Protein AF-A0A519UPI0-F1 (afdb_monomer)

Mean predicted aligned error: 5.03 Å

Solvent-accessible surface area (backbone atoms only — not comparable to full-atom values): 10571 Å² total; per-residue (Å²): 107,71,69,58,54,50,52,32,36,75,68,70,77,41,82,74,83,90,75,69,67,72,76,40,70,33,81,27,30,42,36,34,32,73,35,59,34,72,52,40,50,44,24,50,54,44,36,47,79,70,65,31,45,81,44,75,45,61,47,49,60,51,58,71,40,97,50,52,72,73,69,41,46,68,60,40,54,53,51,39,56,42,41,71,70,59,30,26,37,38,38,31,48,68,58,70,82,57,55,90,92,40,55,53,52,45,59,59,48,12,29,54,46,10,43,45,50,35,50,36,26,62,78,62,65,52,54,31,41,36,35,36,9,59,76,18,39,65,32,17,37,51,50,28,41,45,79,46,71,44,85,58,33,77,70,35,93,93,31,40,36,20,33,26,43,8,88,98,30,71,39,44,70,26,32,37,32,58,31,46,30,81,60,71,60,47,57,44,69,57,49,62,25,47,24,64,60,76,86,129

Foldseek 3Di:
DVVVQVVCCVVVVDDDDPDFDQPFAFWQEEEEEAFLDPQVVLLVVLVVVVFEAEQEDPQLVCQVDPDNVVVLVVSLVVLLVCVQVRHHYYYYYPNPPDDPVRGDDLLSRLLSSLLSVQSSCVRRVRQEYEYEADSSPVNSCVSQQFPDWAFRACLDVPWGWTATCHPPTSSHRGIYTYDHNNGDHNCVVVSVNRRGRPDD

pLDDT: mean 90.52, std 11.36, range [47.88, 98.81]

Nearest PDB structures (foldseek):
  4xfr-assembly1_A  TM=8.069E-01  e=6.911E-10  Bordetella bronchiseptica RB50
  4xfm-assembly1_A  TM=8.474E-01  e=2.787E-09  Pectobacterium atrosepticum SCRI1043
  4xg0-assembly1_A  TM=7.853E-01  e=4.076E-09  Bordetella bronchiseptica RB50
  5dmh-assembly2_B  TM=7.236E-01  e=2.615E-09  Cupriavidus necator H16
  5dmh-assembly1_A  TM=7.052E-01  e=1.388E-09  Cupriavidus necator H16

Secondary structure (DSSP, 8-state):
-HHHHHHHHHTTS-PPP---------SSPEEEE----HHHHHHHHHHHHTT-EEEEE-HHHHHH-S-HHHHHHHHHHHHHHHHHTT--EEEEE-TTSS-TTSPPPHHHHHHHHHHHHHHHHHHH--SEEEEE-HHHHHHHHHHTT--EEEEEE-SSTT--EEEEE-TTSTTTT-EEEEE-TT-S-TTHHHHHHHTPPPP-

Radius of gyration: 17.09 Å; Cα contacts (8 Å, |Δi|>4): 404; chains: 1; bounding box: 44×36×51 Å

Structure (mmCIF, N/CA/C/O backbone):
data_AF-A0A519UPI0-F1
#
_entry.id   AF-A0A519UPI0-F1
#
loop_
_atom_site.group_PDB
_atom_site.id
_atom_site.type_symbol
_atom_site.label_atom_id
_atom_site.label_alt_id
_atom_site.label_comp_id
_atom_site.label_asym_id
_atom_site.label_entity_id
_atom_site.label_seq_id
_atom_site.pdbx_PDB_ins_code
_atom_site.Cartn_x
_atom_site.Cartn_y
_atom_site.Cartn_z
_atom_site.occupancy
_atom_site.B_iso_or_equiv
_atom_site.auth_seq_id
_atom_site.auth_comp_id
_atom_site.auth_asym_id
_atom_site.auth_atom_id
_atom_site.pdbx_PDB_model_num
ATOM 1 N N . GLU A 1 1 ? -0.666 7.040 21.836 1.00 63.41 1 GLU A N 1
ATOM 2 C CA . GLU A 1 1 ? -2.013 7.573 21.524 1.00 63.41 1 GLU A CA 1
ATOM 3 C C . GLU A 1 1 ? -3.141 6.743 22.139 1.00 63.41 1 GLU A C 1
ATOM 5 O O . GLU A 1 1 ? -3.875 7.300 22.941 1.00 63.41 1 GLU A O 1
ATOM 10 N N . MET A 1 2 ? -3.236 5.425 21.899 1.00 77.06 2 MET A N 1
ATOM 11 C CA . MET A 1 2 ? -4.286 4.564 22.497 1.00 77.06 2 MET A CA 1
ATOM 12 C C . MET A 1 2 ? -4.436 4.697 24.024 1.00 77.06 2 MET A C 1
ATOM 14 O O . MET A 1 2 ? -5.537 4.925 24.514 1.00 77.06 2 MET A O 1
ATOM 18 N N . ALA A 1 3 ? -3.333 4.620 24.776 1.00 83.69 3 ALA A N 1
ATOM 19 C CA . ALA A 1 3 ? -3.366 4.752 26.236 1.00 83.69 3 ALA A CA 1
ATOM 20 C C . ALA A 1 3 ? -3.846 6.141 26.706 1.00 83.69 3 ALA A C 1
ATOM 22 O O . ALA A 1 3 ? -4.519 6.253 27.727 1.00 83.69 3 ALA A O 1
ATOM 23 N N . LEU A 1 4 ? -3.540 7.197 25.942 1.00 88.31 4 LEU A N 1
ATOM 24 C CA . LEU A 1 4 ? -3.990 8.558 26.241 1.00 88.31 4 LEU A CA 1
ATOM 25 C C . LEU A 1 4 ? -5.496 8.705 25.983 1.00 88.31 4 LEU A C 1
ATOM 27 O O . LEU A 1 4 ? -6.209 9.228 26.833 1.00 88.31 4 LEU A O 1
ATOM 31 N N . GLY A 1 5 ? -5.993 8.169 24.863 1.00 87.06 5 GLY A N 1
ATOM 32 C CA . GLY A 1 5 ? -7.427 8.136 24.564 1.00 87.06 5 GLY A CA 1
ATOM 33 C C . GLY A 1 5 ? -8.227 7.337 25.598 1.00 87.06 5 GLY A C 1
ATOM 34 O O . GLY A 1 5 ? -9.273 7.792 26.051 1.00 87.06 5 GLY A O 1
ATOM 35 N N . GLN A 1 6 ? -7.700 6.192 26.044 1.00 86.44 6 GLN A N 1
ATOM 36 C CA . GLN A 1 6 ? -8.298 5.396 27.123 1.00 86.44 6 GLN A CA 1
ATOM 37 C C . GLN A 1 6 ? -8.332 6.152 28.456 1.00 86.44 6 GLN A C 1
ATOM 39 O O . GLN A 1 6 ? -9.331 6.083 29.168 1.00 86.44 6 GLN A O 1
ATOM 44 N N . LEU A 1 7 ? -7.270 6.893 28.790 1.00 91.56 7 LEU A N 1
ATOM 45 C CA . LEU A 1 7 ? -7.235 7.730 29.989 1.00 91.56 7 LEU A CA 1
ATOM 46 C C . LEU A 1 7 ? -8.290 8.843 29.927 1.00 91.56 7 LEU A C 1
ATOM 48 O O . LEU A 1 7 ? -9.019 9.045 30.895 1.00 91.56 7 LEU A O 1
ATOM 52 N N . TRP A 1 8 ? -8.409 9.537 28.794 1.00 93.88 8 TRP A N 1
ATOM 53 C CA . TRP A 1 8 ? -9.434 10.567 28.603 1.00 93.88 8 TRP A CA 1
ATOM 54 C C . TRP A 1 8 ? -10.850 10.003 28.647 1.00 93.88 8 TRP A C 1
ATOM 56 O O . TRP A 1 8 ? -11.717 10.624 29.257 1.00 93.88 8 TRP A O 1
ATOM 66 N N . ALA A 1 9 ? -11.076 8.815 28.083 1.00 89.88 9 ALA A N 1
ATOM 67 C CA . ALA A 1 9 ? -12.356 8.124 28.191 1.00 89.88 9 ALA A CA 1
ATOM 68 C C . ALA A 1 9 ? -12.683 7.755 29.641 1.00 89.88 9 ALA A C 1
ATOM 70 O O . ALA A 1 9 ? -13.775 8.040 30.129 1.00 89.88 9 ALA A O 1
ATOM 71 N N . LYS A 1 10 ? -11.706 7.202 30.369 1.00 91.19 10 LYS A N 1
ATOM 72 C CA . LYS A 1 10 ? -11.849 6.870 31.792 1.00 91.19 10 LYS A CA 1
ATOM 73 C C . LYS A 1 10 ? -12.168 8.100 32.647 1.00 91.19 10 LYS A C 1
ATOM 75 O O . LYS A 1 10 ? -12.921 7.991 33.608 1.00 91.19 10 LYS A O 1
ATOM 80 N N . ASN A 1 11 ? -11.619 9.257 32.285 1.00 94.00 11 ASN A N 1
ATOM 81 C CA . ASN A 1 11 ? -11.831 10.520 32.989 1.00 94.00 11 ASN A CA 1
ATOM 82 C C . ASN A 1 11 ? -13.047 11.315 32.470 1.00 94.00 11 ASN A C 1
ATOM 84 O O . ASN A 1 11 ? -13.249 12.450 32.894 1.00 94.00 11 ASN A O 1
ATOM 88 N N . GLY A 1 12 ? -13.833 10.768 31.535 1.00 92.44 12 GLY A N 1
ATOM 89 C CA . GLY A 1 12 ? -15.009 11.436 30.963 1.00 92.44 12 GLY A CA 1
ATOM 90 C C . GLY A 1 12 ? -14.696 12.654 30.085 1.00 92.44 12 GLY A C 1
ATOM 91 O O . GLY A 1 12 ? -15.593 13.425 29.765 1.00 92.44 12 GLY A O 1
ATOM 92 N N . THR A 1 13 ? -13.433 12.850 29.695 1.00 93.88 13 THR A N 1
ATOM 93 C CA . THR A 1 13 ? -12.991 13.948 28.815 1.00 93.88 13 THR A CA 1
ATOM 94 C C . THR A 1 13 ? -13.243 13.638 27.336 1.00 93.88 13 THR A C 1
ATOM 96 O O . THR A 1 13 ? -13.272 14.543 26.508 1.00 93.88 13 THR A O 1
ATOM 99 N N . LEU A 1 14 ? -13.420 12.359 26.994 1.00 90.19 14 LEU A N 1
ATOM 100 C CA . LEU A 1 14 ? -13.703 11.890 25.642 1.00 90.19 14 LEU A CA 1
ATOM 101 C C . LEU A 1 14 ? -14.750 10.776 25.685 1.00 90.19 14 LEU A C 1
ATOM 103 O O . LEU A 1 14 ? -14.625 9.839 26.467 1.00 90.19 14 LEU A O 1
ATOM 107 N N . THR A 1 15 ? -15.743 10.840 24.804 1.00 86.19 15 THR A N 1
ATOM 108 C CA . THR A 1 15 ? -16.664 9.725 24.564 1.00 86.19 15 THR A CA 1
ATOM 109 C C . THR A 1 15 ? -16.135 8.914 23.381 1.00 86.19 15 THR A C 1
ATOM 111 O O . THR A 1 15 ? -16.017 9.474 22.288 1.00 86.19 15 THR A O 1
ATOM 114 N N . PRO A 1 16 ? -15.778 7.628 23.556 1.00 79.56 16 PRO A N 1
ATOM 115 C CA . PRO A 1 16 ? -15.362 6.783 22.443 1.00 79.56 16 PRO A CA 1
ATOM 116 C C . PRO A 1 16 ? -16.466 6.667 21.389 1.00 79.56 16 PRO A C 1
ATOM 118 O O . PRO A 1 16 ? -17.650 6.648 21.727 1.00 79.56 16 PRO A O 1
ATOM 121 N N . ALA A 1 17 ? -16.080 6.535 20.119 1.00 76.25 17 ALA A N 1
ATOM 122 C CA . ALA A 1 17 ? -17.025 6.143 19.081 1.00 76.25 17 ALA A CA 1
ATOM 123 C C . ALA A 1 17 ? -17.594 4.758 19.429 1.00 76.25 17 ALA A C 1
ATOM 125 O O . ALA A 1 17 ? -16.837 3.793 19.543 1.00 76.25 17 ALA A O 1
ATOM 126 N N . ALA A 1 18 ? -18.909 4.692 19.646 1.00 70.56 18 ALA A N 1
ATOM 127 C CA . ALA A 1 18 ? -19.595 3.469 20.055 1.00 70.56 18 ALA A CA 1
ATOM 128 C C . ALA A 1 18 ? -19.738 2.473 18.897 1.00 70.56 18 ALA A C 1
ATOM 130 O O . ALA A 1 18 ? -19.704 1.267 19.112 1.00 70.56 18 ALA A O 1
ATOM 131 N N . GLU A 1 19 ? -19.860 2.985 17.671 1.00 83.81 19 GLU A N 1
ATOM 132 C CA . GLU A 1 19 ? -20.088 2.188 16.473 1.00 83.81 19 GLU A CA 1
ATOM 133 C C . GLU A 1 19 ? -19.267 2.735 15.309 1.00 83.81 19 GLU A C 1
ATOM 135 O O . GLU A 1 19 ? -19.087 3.945 15.156 1.00 83.81 19 GLU A O 1
ATOM 140 N N . TRP A 1 20 ? -18.790 1.818 14.473 1.00 87.00 20 TRP A N 1
ATOM 141 C CA . TRP A 1 20 ? -18.112 2.134 13.225 1.00 87.00 20 TRP A CA 1
ATOM 142 C C . TRP A 1 20 ? -18.922 1.556 12.064 1.00 87.00 20 TRP A C 1
ATOM 144 O O . TRP A 1 20 ? -19.354 0.401 12.142 1.00 87.00 20 TRP A O 1
ATOM 154 N N . PRO A 1 21 ? -19.130 2.310 10.972 1.00 87.50 21 PRO A N 1
ATOM 155 C CA . PRO A 1 21 ? -19.797 1.774 9.796 1.00 87.50 21 PRO A CA 1
ATOM 156 C C . PRO A 1 21 ? -18.941 0.669 9.176 1.00 87.50 21 PRO A C 1
ATOM 158 O O . PRO A 1 21 ? -17.723 0.803 9.067 1.00 87.50 21 PRO A O 1
ATOM 161 N N . GLN A 1 22 ? -19.578 -0.416 8.735 1.00 90.19 22 GLN A N 1
ATOM 162 C CA . GLN A 1 22 ? -18.892 -1.481 8.005 1.00 90.19 22 GLN A CA 1
ATOM 163 C C . GLN A 1 22 ? -18.433 -0.945 6.638 1.00 90.19 22 GLN A C 1
ATOM 165 O O . GLN A 1 22 ? -19.290 -0.622 5.811 1.00 90.19 22 GLN A O 1
ATOM 170 N N . PRO A 1 23 ? -17.116 -0.861 6.353 1.00 93.44 23 PRO A N 1
ATOM 171 C CA . PRO A 1 23 ? -16.638 -0.312 5.079 1.00 93.44 23 PRO A CA 1
ATOM 172 C C . PRO A 1 23 ? -17.081 -1.122 3.860 1.00 93.44 23 PRO A C 1
ATOM 174 O O . PRO A 1 23 ? -17.136 -0.612 2.741 1.00 93.44 23 PRO A O 1
ATOM 177 N N . GLY A 1 24 ? -17.352 -2.411 4.066 1.00 95.38 24 GLY A N 1
ATOM 178 C CA . GLY A 1 24 ? -17.789 -3.322 3.025 1.00 95.38 24 GLY A CA 1
ATOM 179 C C . GLY A 1 24 ? -16.699 -3.645 2.005 1.00 95.38 24 GLY A C 1
ATOM 180 O O . GLY A 1 24 ? -15.544 -3.198 2.073 1.00 95.38 24 GLY A O 1
ATOM 181 N N . ARG A 1 25 ? -17.083 -4.465 1.028 1.00 96.50 25 ARG A N 1
ATOM 182 C CA . ARG A 1 25 ? -16.155 -5.048 0.062 1.00 96.50 25 ARG A CA 1
ATOM 183 C C . ARG A 1 25 ? -15.677 -4.023 -0.972 1.00 96.50 25 ARG A C 1
ATOM 185 O O . ARG A 1 25 ? -16.476 -3.326 -1.605 1.00 96.50 25 ARG A O 1
ATOM 192 N N . ALA A 1 26 ? -14.368 -3.998 -1.212 1.00 95.75 26 ALA A N 1
ATOM 193 C CA . ALA A 1 26 ? -13.719 -3.244 -2.280 1.00 95.75 26 ALA A CA 1
ATOM 194 C C . ALA A 1 26 ? -12.888 -4.189 -3.159 1.00 95.75 26 ALA A C 1
ATOM 196 O O . ALA A 1 26 ? -11.743 -4.512 -2.848 1.00 95.75 26 ALA A O 1
ATOM 197 N N . ALA A 1 27 ? -13.494 -4.643 -4.259 1.00 94.69 27 ALA A N 1
ATOM 198 C CA . ALA A 1 27 ? -12.841 -5.424 -5.302 1.00 94.69 27 ALA A CA 1
ATOM 199 C C . ALA A 1 27 ? -12.976 -4.678 -6.650 1.00 94.69 27 ALA A C 1
ATOM 201 O O . ALA A 1 27 ? -14.082 -4.215 -6.944 1.00 94.69 27 ALA A O 1
ATOM 202 N N . PRO A 1 28 ? -11.890 -4.525 -7.428 1.00 97.50 28 PRO A N 1
ATOM 203 C CA . PRO A 1 28 ? -10.537 -4.972 -7.104 1.00 97.50 28 PRO A CA 1
ATOM 204 C C . PRO A 1 28 ? -9.870 -4.082 -6.035 1.00 97.50 28 PRO A C 1
ATOM 206 O O . PRO A 1 28 ? -10.152 -2.889 -5.928 1.00 97.50 28 PRO A O 1
ATOM 209 N N . LEU A 1 29 ? -8.990 -4.692 -5.237 1.00 98.56 29 LEU A N 1
ATOM 210 C CA . LEU A 1 29 ? -8.108 -4.011 -4.281 1.00 98.56 29 LEU A CA 1
ATOM 211 C C . LEU A 1 29 ? -6.748 -3.791 -4.946 1.00 98.56 29 LEU A C 1
ATOM 213 O O . LEU A 1 29 ? -6.202 -4.734 -5.522 1.00 98.56 29 LEU A O 1
ATOM 217 N N . LEU A 1 30 ? -6.183 -2.591 -4.822 1.00 98.81 30 LEU A N 1
ATOM 218 C CA . LEU A 1 30 ? -4.793 -2.338 -5.196 1.00 98.81 30 LEU A CA 1
ATOM 219 C C . LEU A 1 30 ? -3.917 -2.300 -3.945 1.00 98.81 30 LEU A C 1
ATOM 221 O O . LEU A 1 30 ? -4.192 -1.552 -3.012 1.00 98.81 30 LEU A O 1
ATOM 225 N N . VAL A 1 31 ? -2.841 -3.075 -3.941 1.00 98.56 31 VAL A N 1
ATOM 226 C CA . VAL A 1 31 ? -1.813 -3.048 -2.901 1.00 98.56 31 VAL A CA 1
ATOM 227 C C . VAL A 1 31 ? -0.499 -2.602 -3.529 1.00 98.56 31 VAL A C 1
ATOM 229 O O . VAL A 1 31 ? -0.109 -3.117 -4.574 1.00 98.56 31 VAL A O 1
ATOM 232 N N . VAL A 1 32 ? 0.200 -1.677 -2.880 1.00 97.88 32 VAL A N 1
ATOM 233 C CA . VAL A 1 32 ? 1.577 -1.301 -3.208 1.00 97.88 32 VAL A CA 1
ATOM 234 C C . VAL A 1 32 ? 2.466 -1.524 -1.986 1.00 97.88 32 VAL A C 1
ATOM 236 O O . VAL A 1 32 ? 2.149 -1.070 -0.886 1.00 97.88 32 VAL A O 1
ATOM 239 N N . SER A 1 33 ? 3.567 -2.256 -2.147 1.00 95.19 33 SER A N 1
ATOM 240 C CA . SER A 1 33 ? 4.446 -2.631 -1.038 1.00 95.19 33 SER A CA 1
ATOM 241 C C . SER A 1 33 ? 5.912 -2.363 -1.344 1.00 95.19 33 SER A C 1
ATOM 243 O O . SER A 1 33 ? 6.475 -2.915 -2.285 1.00 95.19 3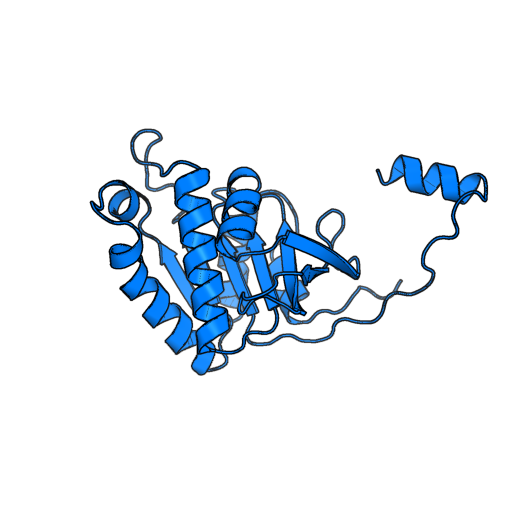3 SER A O 1
ATOM 245 N N . GLY A 1 34 ? 6.545 -1.564 -0.489 1.00 90.88 34 GLY A N 1
ATOM 246 C CA . GLY A 1 34 ? 8.001 -1.415 -0.445 1.00 90.88 34 GLY A CA 1
ATOM 247 C C . GLY A 1 34 ? 8.644 -2.196 0.702 1.00 90.88 34 GLY A C 1
ATOM 248 O O . GLY A 1 34 ? 9.820 -2.006 0.991 1.00 90.88 34 GLY A O 1
ATOM 249 N N . SER A 1 35 ? 7.873 -3.020 1.422 1.00 84.56 35 SER A N 1
ATOM 250 C CA . SER A 1 35 ? 8.370 -3.756 2.583 1.00 84.56 35 SER A CA 1
ATOM 251 C C . SER A 1 35 ? 9.057 -5.060 2.184 1.00 84.56 35 SER A C 1
ATOM 253 O O . SER A 1 35 ? 8.438 -5.915 1.557 1.00 84.56 35 SER A O 1
ATOM 255 N N . CYS A 1 36 ? 10.285 -5.256 2.668 1.00 85.19 36 CYS A N 1
ATOM 256 C CA . CYS A 1 36 ? 11.027 -6.520 2.577 1.00 85.19 36 CYS A CA 1
ATOM 257 C C . CYS A 1 36 ? 10.866 -7.401 3.833 1.00 85.19 36 CYS A C 1
ATOM 259 O O . CYS A 1 36 ? 11.722 -8.231 4.128 1.00 85.19 36 CYS A O 1
ATOM 261 N N . SER A 1 37 ? 9.822 -7.189 4.646 1.00 88.00 37 SER A N 1
ATOM 262 C CA . SER A 1 37 ? 9.643 -7.967 5.876 1.00 88.00 37 SER A CA 1
ATOM 263 C C . SER A 1 37 ? 9.123 -9.384 5.578 1.00 88.00 37 SER A C 1
ATOM 265 O O . SER A 1 37 ? 8.284 -9.549 4.685 1.00 88.00 37 SER A O 1
ATOM 267 N N . PRO A 1 38 ? 9.496 -10.397 6.385 1.00 89.94 38 PRO A N 1
ATOM 268 C CA . PRO A 1 38 ? 8.916 -11.738 6.278 1.00 89.94 38 PRO A CA 1
ATOM 269 C C . PRO A 1 38 ? 7.389 -11.750 6.448 1.00 89.94 38 PRO A C 1
ATOM 271 O O . PRO A 1 38 ? 6.694 -12.521 5.792 1.00 89.94 38 PRO A O 1
ATOM 274 N N . VAL A 1 39 ? 6.856 -10.851 7.285 1.00 92.44 39 VAL A N 1
ATOM 275 C CA . VAL A 1 39 ? 5.408 -10.679 7.487 1.00 92.44 39 VAL A CA 1
ATOM 276 C C . VAL A 1 39 ? 4.724 -10.264 6.185 1.00 92.44 39 VAL A C 1
ATOM 278 O O . VAL A 1 39 ? 3.750 -10.890 5.772 1.00 92.44 39 VAL A O 1
ATOM 281 N N . THR A 1 40 ? 5.250 -9.244 5.498 1.00 92.94 40 THR A N 1
ATOM 282 C CA . THR A 1 40 ? 4.663 -8.796 4.229 1.00 92.94 40 THR A CA 1
ATOM 283 C C . THR A 1 40 ? 4.864 -9.836 3.130 1.00 92.94 40 THR A C 1
ATOM 285 O O . THR A 1 40 ? 3.943 -10.057 2.354 1.00 92.94 40 THR A O 1
ATOM 288 N N . ALA A 1 41 ? 5.999 -10.542 3.101 1.00 92.50 41 ALA A N 1
ATOM 289 C CA . ALA A 1 41 ? 6.211 -11.653 2.172 1.00 92.50 41 ALA A CA 1
ATOM 290 C C . ALA A 1 41 ? 5.151 -12.760 2.342 1.00 92.50 41 ALA A C 1
ATOM 292 O O . ALA A 1 41 ? 4.563 -13.209 1.358 1.00 92.50 41 ALA A O 1
ATOM 293 N N . GLY A 1 42 ? 4.828 -13.136 3.585 1.00 95.06 42 GLY A N 1
ATOM 294 C CA . GLY A 1 42 ? 3.742 -14.075 3.882 1.00 95.06 42 GLY A CA 1
ATOM 295 C C . GLY A 1 42 ? 2.366 -13.572 3.430 1.00 95.06 42 GLY A C 1
ATOM 296 O O . GLY A 1 42 ? 1.571 -14.346 2.901 1.00 95.06 42 GLY A O 1
ATOM 297 N N . GLN A 1 43 ? 2.102 -12.269 3.561 1.00 96.44 43 GLN A N 1
ATOM 298 C CA . GLN A 1 43 ? 0.858 -11.646 3.093 1.00 96.44 43 GLN A CA 1
ATOM 299 C C . GLN A 1 43 ? 0.733 -11.643 1.565 1.00 96.44 43 GLN A C 1
ATOM 301 O O . GLN A 1 43 ? -0.350 -11.890 1.032 1.00 96.44 43 GLN A O 1
ATOM 306 N N . VAL A 1 44 ? 1.834 -11.398 0.848 1.00 95.56 44 VAL A N 1
ATOM 307 C CA . VAL A 1 44 ? 1.878 -11.500 -0.620 1.00 95.56 44 VAL A CA 1
ATOM 308 C C . VAL A 1 44 ? 1.643 -12.945 -1.058 1.00 95.56 44 VAL A C 1
ATOM 310 O O . VAL A 1 44 ? 0.796 -13.193 -1.917 1.00 95.56 44 VAL A O 1
ATOM 313 N N . ALA A 1 45 ? 2.322 -13.909 -0.427 1.00 96.31 45 ALA A N 1
ATOM 314 C CA . ALA A 1 45 ? 2.144 -15.330 -0.719 1.00 96.31 45 ALA A CA 1
ATOM 315 C C . ALA A 1 45 ? 0.693 -15.785 -0.490 1.00 96.31 45 ALA A C 1
ATOM 317 O O . ALA A 1 45 ? 0.101 -16.433 -1.357 1.00 96.31 45 ALA A O 1
ATOM 318 N N . TRP A 1 46 ? 0.090 -15.386 0.634 1.00 97.94 46 TRP A N 1
ATOM 319 C CA . TRP A 1 46 ? -1.318 -15.658 0.910 1.00 97.94 46 TRP A CA 1
ATOM 320 C C . TRP A 1 46 ? -2.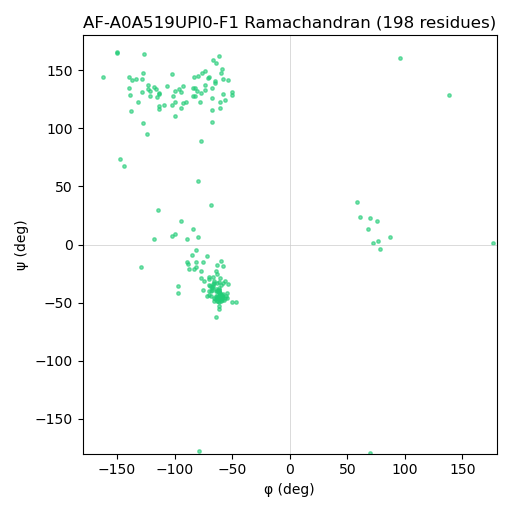217 -15.043 -0.164 1.00 97.94 46 TRP A C 1
ATOM 322 O O . TRP A 1 46 ? -3.061 -15.734 -0.729 1.00 97.94 46 TRP A O 1
ATOM 332 N N . ALA A 1 47 ? -2.022 -13.771 -0.510 1.00 97.75 47 ALA A N 1
ATOM 333 C CA . ALA A 1 47 ? -2.866 -13.088 -1.482 1.00 97.75 47 ALA A CA 1
ATOM 334 C C . ALA A 1 47 ? -2.814 -13.736 -2.874 1.00 97.75 47 ALA A C 1
ATOM 336 O O . ALA A 1 47 ? -3.859 -13.894 -3.510 1.00 97.75 47 ALA A O 1
ATOM 337 N N . ARG A 1 48 ? -1.636 -14.188 -3.318 1.00 97.31 48 ARG A N 1
ATOM 338 C CA . ARG A 1 48 ? -1.478 -14.954 -4.567 1.00 97.31 48 ARG A CA 1
ATOM 339 C C . ARG A 1 48 ? -2.279 -16.247 -4.554 1.00 97.31 48 ARG A C 1
ATOM 341 O O . ARG A 1 48 ? -2.994 -16.532 -5.512 1.00 97.31 48 ARG A O 1
ATOM 348 N N . ALA A 1 49 ? -2.217 -16.992 -3.451 1.00 98.06 49 ALA A N 1
ATOM 349 C CA . ALA A 1 49 ? -3.019 -18.201 -3.273 1.00 98.06 49 ALA A CA 1
ATOM 350 C C . ALA A 1 49 ? -4.538 -17.91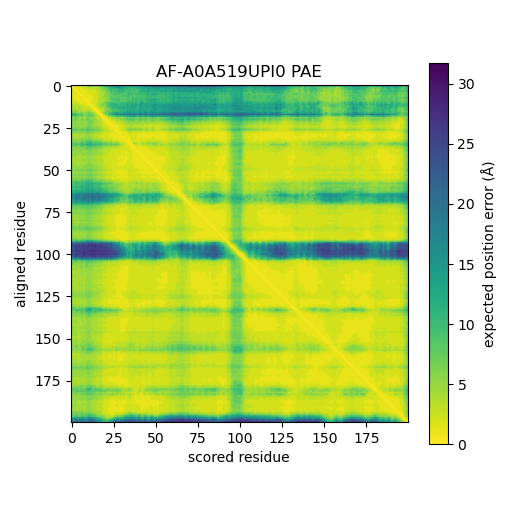8 -3.256 1.00 98.06 49 ALA A C 1
ATOM 352 O O . ALA A 1 49 ? -5.331 -18.826 -3.486 1.00 98.06 49 ALA A O 1
ATOM 353 N N . HIS A 1 50 ? -4.948 -16.661 -3.039 1.00 97.75 50 HIS A N 1
ATOM 354 C CA . HIS A 1 50 ? -6.346 -16.222 -2.942 1.00 97.75 50 HIS A CA 1
ATOM 355 C C . HIS A 1 50 ? -6.769 -15.269 -4.079 1.00 97.75 50 HIS A C 1
ATOM 357 O O . HIS A 1 50 ? -7.659 -14.421 -3.913 1.00 97.75 50 HIS A O 1
ATOM 363 N N . GLY A 1 51 ? -6.143 -15.424 -5.251 1.00 97.00 51 GLY A N 1
ATOM 364 C CA . GLY A 1 51 ? -6.588 -14.827 -6.513 1.00 97.00 51 GLY A CA 1
ATOM 365 C C . GLY A 1 51 ? -6.090 -13.410 -6.792 1.00 97.00 51 GLY A C 1
ATOM 366 O O . GLY A 1 51 ? -6.514 -12.806 -7.779 1.00 97.00 51 GLY A O 1
ATOM 367 N N . PHE A 1 52 ? -5.193 -12.861 -5.971 1.00 98.38 52 PHE A N 1
ATOM 368 C CA . PHE A 1 52 ? -4.527 -11.605 -6.312 1.00 98.38 52 PHE A CA 1
ATOM 369 C C . PHE A 1 52 ? -3.493 -11.843 -7.413 1.00 98.38 52 PHE A C 1
ATOM 371 O O . PHE A 1 52 ? -2.735 -12.813 -7.367 1.00 98.38 52 PHE A O 1
ATOM 378 N N . ALA A 1 53 ? -3.442 -10.939 -8.387 1.00 98.38 53 ALA A N 1
ATOM 379 C CA . ALA A 1 53 ? -2.336 -10.888 -9.326 1.00 98.38 53 ALA A CA 1
ATOM 380 C C . ALA A 1 53 ? -1.137 -10.181 -8.693 1.00 98.38 53 ALA A C 1
ATOM 382 O O . ALA A 1 53 ? -1.285 -9.217 -7.942 1.00 98.38 53 ALA A O 1
ATOM 383 N N . GLU A 1 54 ? 0.053 -10.647 -9.044 1.00 97.00 54 GLU A N 1
ATOM 384 C CA . GLU A 1 54 ? 1.324 -10.100 -8.584 1.00 97.00 54 GLU A CA 1
ATOM 385 C C . GLU A 1 54 ? 1.995 -9.320 -9.722 1.00 97.00 54 GLU A C 1
ATOM 387 O O . GLU A 1 54 ? 2.015 -9.762 -10.875 1.00 97.00 54 GLU A O 1
ATOM 392 N N . VAL A 1 55 ? 2.533 -8.148 -9.392 1.00 97.19 55 VAL A N 1
ATOM 393 C CA . VAL A 1 55 ? 3.388 -7.334 -10.257 1.00 97.19 55 VAL A CA 1
ATOM 394 C C . VAL A 1 55 ? 4.658 -7.021 -9.472 1.00 97.19 55 VAL A C 1
ATOM 396 O O . VAL A 1 55 ? 4.653 -6.198 -8.558 1.00 97.19 55 VAL A O 1
ATOM 399 N N . VAL A 1 56 ? 5.748 -7.702 -9.815 1.00 94.50 56 VAL A N 1
ATOM 400 C CA . VAL A 1 56 ? 7.030 -7.562 -9.118 1.00 94.50 56 VAL A CA 1
ATOM 401 C C . VAL A 1 56 ? 7.855 -6.463 -9.780 1.00 94.50 56 VAL A C 1
ATOM 403 O O . VAL A 1 56 ? 8.131 -6.541 -10.972 1.00 94.50 56 VAL A O 1
ATOM 406 N N . LEU A 1 57 ? 8.244 -5.445 -9.015 1.00 90.69 57 LEU A N 1
ATOM 407 C CA . LEU A 1 57 ? 9.138 -4.376 -9.449 1.00 90.69 57 LEU A CA 1
ATOM 408 C C . LEU A 1 57 ? 10.596 -4.823 -9.352 1.00 90.69 57 LEU A C 1
ATOM 410 O O . LEU A 1 57 ? 11.063 -5.205 -8.275 1.00 90.69 57 LEU A O 1
ATOM 414 N N . ASP A 1 58 ? 11.333 -4.664 -10.448 1.00 87.50 58 ASP A N 1
ATOM 415 C CA . ASP A 1 58 ? 12.791 -4.773 -10.458 1.00 87.50 58 ASP A CA 1
ATOM 416 C C . ASP A 1 58 ? 13.410 -3.489 -9.876 1.00 87.50 58 ASP A C 1
ATOM 418 O O . ASP A 1 58 ? 13.648 -2.497 -10.573 1.00 87.50 58 ASP A O 1
ATOM 422 N N . ALA A 1 59 ? 13.605 -3.478 -8.554 1.00 82.25 59 ALA A N 1
ATOM 423 C CA . ALA A 1 59 ? 14.169 -2.335 -7.842 1.00 82.25 59 ALA A CA 1
ATOM 424 C C . ALA A 1 59 ? 15.594 -1.962 -8.316 1.00 82.25 59 ALA A C 1
ATOM 426 O O . ALA A 1 59 ? 15.825 -0.767 -8.521 1.00 82.25 59 ALA A O 1
ATOM 427 N N . PRO A 1 60 ? 16.528 -2.911 -8.541 1.00 81.25 60 PRO A N 1
ATOM 428 C CA . PRO A 1 60 ? 17.824 -2.615 -9.156 1.00 81.25 60 PRO A CA 1
ATOM 429 C C . PRO A 1 60 ? 17.721 -1.944 -10.530 1.00 81.25 60 PRO A C 1
ATOM 431 O O . PRO A 1 60 ? 18.384 -0.930 -10.761 1.00 81.25 60 PRO A O 1
ATOM 434 N N . ALA A 1 61 ? 16.867 -2.445 -11.428 1.00 82.00 61 ALA A N 1
ATOM 435 C CA . ALA A 1 61 ? 16.689 -1.834 -12.746 1.00 82.00 61 ALA A CA 1
ATOM 436 C C . ALA A 1 61 ? 16.110 -0.414 -12.642 1.00 82.00 61 ALA A C 1
ATOM 438 O O . ALA A 1 61 ? 16.573 0.501 -13.324 1.00 82.00 61 ALA A O 1
ATOM 439 N N . LEU A 1 62 ? 15.151 -0.197 -11.737 1.00 82.25 62 LEU A N 1
ATOM 440 C CA . LEU A 1 62 ? 14.597 1.131 -11.459 1.00 82.25 62 LEU A CA 1
ATOM 441 C C . LEU A 1 62 ? 15.631 2.087 -10.842 1.00 82.25 62 LEU A C 1
ATOM 443 O O . LEU A 1 62 ? 15.583 3.287 -11.111 1.00 82.25 62 LEU A O 1
ATOM 447 N N . ALA A 1 63 ? 16.568 1.583 -10.035 1.00 79.38 63 ALA A N 1
ATOM 448 C CA . ALA A 1 63 ? 17.665 2.374 -9.475 1.00 79.38 63 ALA A CA 1
ATOM 449 C C . ALA A 1 63 ? 18.694 2.792 -10.536 1.00 79.38 63 ALA A C 1
ATOM 451 O O . ALA A 1 63 ? 19.230 3.898 -10.447 1.00 79.38 63 ALA A O 1
ATOM 452 N N . ALA A 1 64 ? 18.949 1.933 -11.527 1.00 79.12 64 ALA A N 1
ATOM 453 C CA . ALA A 1 64 ? 19.875 2.196 -12.627 1.00 79.12 64 ALA A CA 1
ATOM 454 C C . ALA A 1 64 ? 19.266 3.053 -13.755 1.00 79.12 64 ALA A C 1
ATOM 456 O O . ALA A 1 64 ? 19.995 3.566 -14.606 1.00 79.12 64 ALA A O 1
ATOM 457 N N . ALA A 1 65 ? 17.941 3.209 -13.782 1.00 78.06 65 ALA A N 1
ATOM 458 C CA . ALA A 1 65 ? 17.245 3.916 -14.845 1.00 78.06 65 ALA A CA 1
ATOM 459 C C . ALA A 1 65 ? 17.561 5.429 -14.862 1.00 78.06 65 ALA A C 1
ATOM 461 O O . ALA A 1 65 ? 17.444 6.094 -13.828 1.00 78.06 65 ALA A O 1
ATOM 462 N N . PRO A 1 66 ? 17.839 6.024 -16.041 1.00 71.00 66 PRO A N 1
ATOM 463 C CA . PRO A 1 66 ? 18.018 7.474 -16.186 1.00 71.00 66 PRO A CA 1
ATOM 464 C C . PRO A 1 66 ? 16.761 8.274 -15.816 1.00 71.00 66 PRO A C 1
ATOM 466 O O . PRO A 1 66 ? 16.850 9.394 -15.319 1.00 71.00 66 PRO A O 1
ATOM 469 N N . ALA A 1 67 ? 15.584 7.690 -16.063 1.00 76.00 67 ALA A N 1
ATOM 470 C CA . ALA A 1 67 ? 14.287 8.252 -15.717 1.00 76.00 67 ALA A CA 1
ATOM 471 C C . ALA A 1 67 ? 13.374 7.157 -15.146 1.00 76.00 67 ALA A C 1
ATOM 473 O O . ALA A 1 67 ? 12.974 6.223 -15.849 1.00 76.00 67 ALA A O 1
ATOM 474 N N . VAL A 1 68 ? 13.013 7.298 -13.868 1.00 72.94 68 VAL A N 1
ATOM 475 C CA . VAL A 1 68 ? 12.159 6.333 -13.157 1.00 72.94 68 VAL A CA 1
ATOM 476 C C . VAL A 1 68 ? 10.785 6.236 -13.824 1.00 72.94 68 VAL A C 1
ATOM 478 O O . VAL A 1 68 ? 10.335 5.134 -14.108 1.00 72.94 68 VAL A O 1
ATOM 481 N N . SER A 1 69 ? 10.157 7.362 -14.178 1.00 74.44 69 SER A N 1
ATOM 482 C CA . SER A 1 69 ? 8.790 7.382 -14.722 1.00 74.44 69 SER A CA 1
ATOM 483 C C . SER A 1 69 ? 8.613 6.546 -15.995 1.00 74.44 69 SER A C 1
ATOM 485 O O . SER A 1 69 ? 7.636 5.813 -16.107 1.00 74.44 69 SER A O 1
ATOM 487 N N . ALA A 1 70 ? 9.562 6.605 -16.937 1.00 79.50 70 ALA A N 1
ATOM 488 C CA . ALA A 1 70 ? 9.501 5.797 -18.160 1.00 79.50 70 ALA A CA 1
ATOM 489 C C . ALA A 1 70 ? 9.655 4.297 -17.860 1.00 79.50 70 ALA A C 1
ATOM 491 O O . ALA A 1 70 ? 9.019 3.457 -18.491 1.00 79.50 70 ALA A O 1
ATOM 492 N N . SER A 1 71 ? 10.452 3.972 -16.844 1.00 87.56 71 SER A N 1
ATOM 493 C CA . SER A 1 71 ? 10.708 2.596 -16.411 1.00 87.56 71 SER A CA 1
ATOM 494 C C . SER A 1 71 ? 9.537 1.989 -15.629 1.00 87.56 71 SER A C 1
ATOM 496 O O . SER A 1 71 ? 9.474 0.774 -15.465 1.00 87.56 71 SER A O 1
ATOM 498 N N . LEU A 1 72 ? 8.589 2.813 -15.164 1.00 92.25 72 LEU A N 1
ATOM 499 C CA . LEU A 1 72 ? 7.375 2.360 -14.480 1.00 92.25 72 LEU A CA 1
ATOM 500 C C . LEU A 1 72 ? 6.256 1.934 -15.435 1.00 92.25 72 LEU A C 1
ATOM 502 O O . LEU A 1 72 ? 5.377 1.174 -15.025 1.00 92.25 72 LEU A O 1
ATOM 506 N N . LEU A 1 73 ? 6.292 2.387 -16.693 1.00 92.81 73 LEU A N 1
ATOM 507 C CA . LEU A 1 73 ? 5.206 2.188 -17.653 1.00 92.81 73 LEU A CA 1
ATOM 508 C C . LEU A 1 73 ? 4.814 0.706 -17.846 1.00 92.81 73 LEU A C 1
ATOM 510 O O . LEU A 1 73 ? 3.620 0.418 -17.764 1.00 92.81 73 LEU A O 1
ATOM 514 N N . PRO A 1 74 ? 5.745 -0.260 -17.986 1.00 94.56 74 PRO A N 1
ATOM 515 C CA . PRO A 1 74 ? 5.363 -1.667 -18.145 1.00 94.56 74 PRO A CA 1
ATOM 516 C C . PRO A 1 74 ? 4.607 -2.227 -16.929 1.00 94.56 74 PRO A C 1
ATOM 518 O O . PRO A 1 74 ? 3.623 -2.957 -17.070 1.00 94.56 74 PRO A O 1
ATOM 521 N N . TYR A 1 75 ? 5.029 -1.856 -15.716 1.00 96.31 75 TYR A N 1
ATOM 522 C CA . TYR A 1 75 ? 4.375 -2.281 -14.474 1.00 96.31 75 TYR A CA 1
ATOM 523 C C . TYR A 1 75 ? 2.993 -1.647 -14.324 1.00 96.31 75 TYR A C 1
ATOM 525 O O . TYR A 1 75 ? 2.040 -2.309 -13.910 1.00 96.31 75 TYR A O 1
ATOM 533 N N . GLN A 1 76 ? 2.881 -0.375 -14.701 1.00 96.50 76 GLN A N 1
ATOM 534 C CA . GLN A 1 76 ? 1.629 0.364 -14.727 1.00 96.50 76 GLN A CA 1
ATOM 535 C C . GLN A 1 76 ? 0.622 -0.272 -15.690 1.00 96.50 76 GLN A C 1
ATOM 537 O O . GLN A 1 76 ? -0.501 -0.568 -15.286 1.00 96.50 76 GLN A O 1
ATOM 542 N N . GLU A 1 77 ? 1.009 -0.506 -16.945 1.00 97.31 77 GLU A N 1
ATOM 543 C CA . GLU A 1 77 ? 0.146 -1.117 -17.962 1.00 97.31 77 GLU A CA 1
ATOM 544 C C . GLU A 1 77 ? -0.333 -2.497 -17.519 1.00 97.31 77 GLU A C 1
ATOM 546 O O . GLU A 1 77 ? -1.525 -2.808 -17.607 1.00 97.31 77 GLU A O 1
ATOM 551 N N . ARG A 1 78 ? 0.577 -3.302 -16.955 1.00 98.31 78 ARG A N 1
ATOM 552 C CA . ARG A 1 78 ? 0.241 -4.618 -16.417 1.00 98.31 78 ARG A CA 1
ATOM 553 C C . ARG A 1 78 ? -0.762 -4.529 -15.268 1.00 98.31 78 ARG A C 1
ATOM 555 O O . ARG A 1 78 ? -1.761 -5.247 -15.293 1.00 98.31 78 ARG A O 1
ATOM 562 N N . ALA A 1 79 ? -0.524 -3.659 -14.286 1.00 98.44 79 ALA A N 1
ATOM 563 C CA . ALA A 1 79 ? -1.422 -3.479 -13.149 1.00 98.44 79 ALA A CA 1
ATOM 564 C C . ALA A 1 79 ? -2.809 -2.993 -13.596 1.00 98.44 79 ALA A C 1
ATOM 566 O O . ALA A 1 79 ? -3.820 -3.563 -13.190 1.00 98.44 79 ALA A O 1
ATOM 567 N N . VAL A 1 80 ? -2.873 -2.001 -14.489 1.00 98.62 80 VAL A N 1
ATOM 568 C CA . VAL A 1 80 ? -4.133 -1.479 -15.042 1.00 98.62 80 VAL A CA 1
ATOM 569 C C . VAL A 1 80 ? -4.902 -2.563 -15.796 1.00 98.62 80 VAL A C 1
ATOM 571 O O . VAL A 1 80 ? -6.111 -2.692 -15.604 1.00 98.62 80 VAL A O 1
ATOM 574 N N . ALA A 1 81 ? -4.227 -3.361 -16.627 1.00 98.62 81 ALA A N 1
ATOM 575 C CA . ALA A 1 81 ? -4.869 -4.440 -17.373 1.00 98.62 81 ALA A CA 1
ATOM 576 C C . ALA A 1 81 ? -5.514 -5.483 -16.444 1.00 98.62 81 ALA A C 1
ATOM 578 O O . ALA A 1 81 ? -6.646 -5.897 -16.687 1.00 98.62 81 ALA A O 1
ATOM 579 N N . LEU A 1 82 ? -4.823 -5.868 -15.367 1.00 98.62 82 LEU A N 1
ATOM 580 C CA . LEU A 1 82 ? -5.321 -6.819 -14.367 1.00 98.62 82 LEU A CA 1
ATOM 581 C C . LEU A 1 82 ? -6.489 -6.243 -13.551 1.00 98.62 82 LEU A C 1
ATOM 583 O O . LEU A 1 82 ? -7.514 -6.899 -13.377 1.00 98.62 82 LEU A O 1
ATOM 587 N N . LEU A 1 83 ? -6.381 -4.986 -13.114 1.00 98.56 83 LEU A N 1
ATOM 588 C CA . LEU A 1 83 ? -7.453 -4.296 -12.391 1.00 98.56 83 LEU A CA 1
ATOM 589 C C . LEU A 1 83 ? -8.723 -4.158 -13.247 1.00 98.56 83 LEU A C 1
ATOM 591 O O . LEU A 1 83 ? -9.825 -4.363 -12.745 1.00 98.56 83 LEU A O 1
ATOM 595 N N . ARG A 1 84 ? -8.594 -3.877 -14.553 1.00 98.25 84 ARG A N 1
ATOM 596 C CA . ARG A 1 84 ? -9.737 -3.834 -15.490 1.00 98.25 84 ARG A CA 1
ATOM 597 C C . ARG A 1 84 ? -10.424 -5.186 -15.671 1.00 98.25 84 ARG A C 1
ATOM 599 O O . ARG A 1 84 ? -11.597 -5.221 -16.023 1.00 98.25 84 ARG A O 1
ATOM 606 N N . GLN A 1 85 ? -9.727 -6.284 -15.391 1.00 97.50 85 GLN A N 1
ATOM 607 C CA . GLN A 1 85 ? -10.298 -7.634 -15.346 1.00 97.50 85 GLN A CA 1
ATOM 608 C C . GLN A 1 85 ? -10.941 -7.949 -13.984 1.00 97.50 85 GLN A C 1
ATOM 610 O O . GLN A 1 85 ? -11.247 -9.103 -13.697 1.00 97.50 85 GLN A O 1
ATOM 615 N N . ASN A 1 86 ? -11.156 -6.932 -13.139 1.00 96.88 86 ASN A 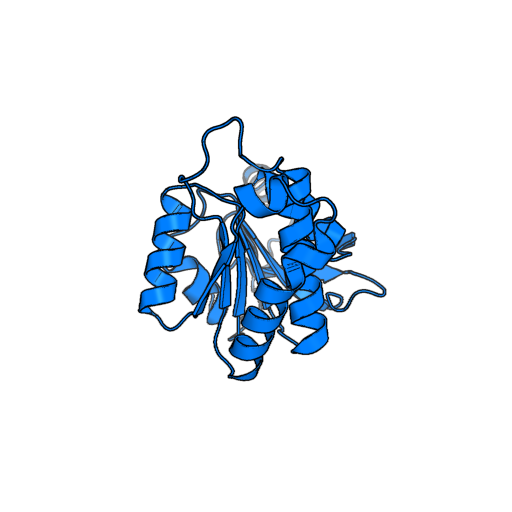N 1
ATOM 616 C CA . ASN A 1 86 ? -11.709 -7.052 -11.790 1.00 96.88 86 ASN A CA 1
ATOM 617 C C . ASN A 1 86 ? -10.853 -7.924 -10.848 1.00 96.88 86 ASN A C 1
ATOM 619 O O . ASN A 1 86 ? -11.349 -8.463 -9.856 1.00 96.88 86 ASN A O 1
ATOM 623 N N . GLN A 1 87 ? -9.556 -8.060 -11.140 1.00 98.06 87 GLN A N 1
ATOM 624 C CA . GLN A 1 87 ? -8.615 -8.798 -10.307 1.00 98.06 87 GLN A CA 1
ATOM 625 C C . GLN A 1 87 ? -7.901 -7.846 -9.345 1.00 98.06 87 GLN A C 1
ATOM 627 O O . GLN A 1 87 ? -7.387 -6.809 -9.758 1.00 98.06 87 GLN A O 1
ATOM 632 N N . SER A 1 88 ? -7.850 -8.187 -8.053 1.00 98.75 88 SER A N 1
ATOM 633 C CA . SER A 1 88 ? -7.019 -7.446 -7.098 1.00 98.75 88 SER A CA 1
ATOM 634 C C . SER A 1 88 ? -5.539 -7.610 -7.443 1.00 98.75 88 SER A C 1
ATOM 636 O O . SER A 1 88 ? -5.107 -8.708 -7.795 1.00 98.75 88 SER A O 1
ATOM 638 N N . VAL A 1 89 ? -4.756 -6.543 -7.310 1.00 98.81 89 VAL A N 1
ATOM 639 C CA . VAL A 1 89 ? -3.343 -6.512 -7.714 1.00 98.81 89 VAL A CA 1
ATOM 640 C C . VAL A 1 89 ? -2.465 -6.138 -6.531 1.00 98.81 89 VAL A C 1
ATOM 642 O O . VAL A 1 89 ? -2.785 -5.211 -5.789 1.00 98.81 89 VAL A O 1
ATOM 645 N N . ILE A 1 90 ? -1.338 -6.832 -6.391 1.00 98.31 90 ILE A N 1
ATOM 646 C CA . ILE A 1 90 ? -0.245 -6.450 -5.501 1.00 98.31 90 ILE A CA 1
ATOM 647 C C . ILE A 1 90 ? 0.970 -6.083 -6.337 1.00 98.31 90 ILE A C 1
ATOM 649 O O . ILE A 1 90 ? 1.516 -6.921 -7.050 1.00 98.31 90 ILE A O 1
ATOM 653 N N . ILE A 1 91 ? 1.404 -4.836 -6.203 1.00 97.62 91 ILE A N 1
ATOM 654 C CA . ILE A 1 91 ? 2.668 -4.343 -6.734 1.00 97.62 91 ILE A CA 1
ATOM 655 C C . ILE A 1 91 ? 3.678 -4.329 -5.589 1.00 97.62 91 ILE A C 1
ATOM 657 O O . ILE A 1 91 ? 3.440 -3.677 -4.572 1.00 97.62 91 ILE A O 1
ATOM 661 N N . HIS A 1 92 ? 4.801 -5.025 -5.721 1.00 94.00 92 HIS A N 1
ATOM 662 C CA . HIS A 1 92 ? 5.830 -5.019 -4.680 1.00 94.00 92 HIS A CA 1
ATOM 663 C C . HIS A 1 92 ? 7.231 -5.214 -5.244 1.00 94.00 92 HIS A C 1
ATOM 665 O O . HIS A 1 92 ? 7.396 -5.621 -6.386 1.00 94.00 92 HIS A O 1
ATOM 671 N N . THR A 1 93 ? 8.251 -4.939 -4.438 1.00 87.38 93 THR A N 1
ATOM 672 C CA . THR A 1 93 ? 9.635 -5.325 -4.744 1.00 87.38 93 THR A CA 1
ATOM 673 C C . THR A 1 93 ? 9.887 -6.772 -4.341 1.00 87.38 93 THR A C 1
ATOM 675 O O . THR A 1 93 ? 9.381 -7.211 -3.304 1.00 87.38 93 THR A O 1
ATOM 678 N N . ASP A 1 94 ? 10.698 -7.502 -5.104 1.00 73.06 94 ASP A N 1
ATOM 679 C CA . ASP A 1 94 ? 11.159 -8.828 -4.688 1.00 73.06 94 ASP A CA 1
ATOM 680 C C . ASP A 1 94 ? 12.093 -8.676 -3.476 1.00 73.06 94 ASP A C 1
ATOM 682 O O . ASP A 1 94 ? 13.197 -8.140 -3.587 1.00 73.06 94 ASP A O 1
ATOM 686 N N . GLY A 1 95 ? 11.595 -9.021 -2.289 1.00 61.75 95 GLY A N 1
ATOM 687 C CA . GLY A 1 95 ? 12.075 -8.566 -0.979 1.00 61.75 95 GLY A CA 1
ATOM 688 C C . GLY A 1 95 ? 13.454 -9.058 -0.522 1.00 61.75 95 GLY A C 1
ATOM 689 O O . GLY A 1 95 ? 13.636 -9.264 0.674 1.00 61.75 95 GLY 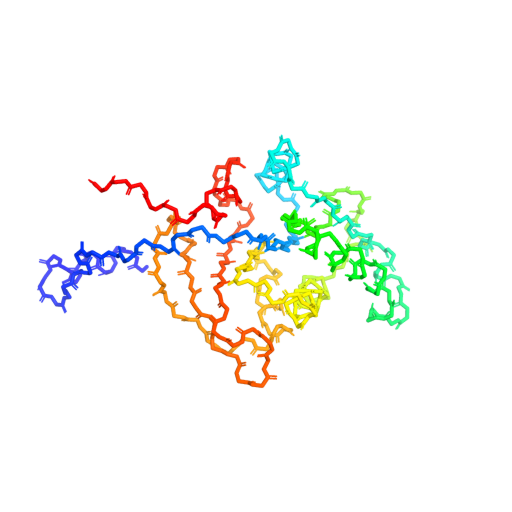A O 1
ATOM 690 N N . GLY A 1 96 ? 14.429 -9.250 -1.412 1.00 52.12 96 GLY A N 1
ATOM 691 C CA . GLY A 1 96 ? 15.765 -9.699 -1.009 1.00 52.12 96 GLY A CA 1
ATOM 692 C C . GLY A 1 96 ? 16.795 -9.966 -2.106 1.00 52.12 96 GLY A C 1
ATOM 693 O O . GLY A 1 96 ? 17.907 -10.356 -1.767 1.00 52.12 96 GLY A O 1
ATOM 694 N N . ALA A 1 97 ? 16.492 -9.767 -3.393 1.00 48.53 97 ALA A N 1
ATOM 695 C CA . ALA A 1 97 ? 17.472 -10.049 -4.452 1.00 48.53 97 ALA A CA 1
ATOM 696 C C . ALA A 1 97 ? 18.561 -8.963 -4.588 1.00 48.53 97 ALA A C 1
ATOM 698 O O . ALA A 1 97 ? 19.653 -9.232 -5.086 1.00 48.53 97 ALA A O 1
ATOM 699 N N . ALA A 1 98 ? 18.288 -7.739 -4.129 1.00 50.53 98 ALA A N 1
ATOM 700 C CA . ALA A 1 98 ? 19.222 -6.621 -4.206 1.00 50.53 98 ALA A CA 1
ATOM 701 C C . ALA A 1 98 ? 20.059 -6.517 -2.922 1.00 50.53 98 ALA A C 1
ATOM 703 O O . ALA A 1 98 ? 19.518 -6.330 -1.832 1.00 50.53 98 ALA A O 1
ATOM 704 N N . GLY A 1 99 ? 21.388 -6.588 -3.041 1.00 47.88 99 GLY A N 1
ATOM 705 C CA . GLY A 1 99 ? 22.284 -6.227 -1.940 1.00 47.88 99 GLY A CA 1
ATOM 706 C C . GLY A 1 99 ? 22.113 -4.751 -1.526 1.00 47.88 99 GLY A C 1
ATOM 707 O O . GLY A 1 99 ? 21.610 -3.950 -2.315 1.00 47.88 99 GLY A O 1
ATOM 708 N N . PRO A 1 100 ? 22.568 -4.340 -0.327 1.00 50.94 100 PRO A N 1
ATOM 709 C CA . PRO A 1 100 ? 22.360 -2.986 0.209 1.00 50.94 100 PRO A CA 1
ATOM 710 C C . PRO A 1 100 ? 22.911 -1.839 -0.661 1.00 50.94 100 PRO A C 1
ATOM 712 O O . PRO A 1 100 ? 22.485 -0.703 -0.502 1.00 50.94 100 PRO A O 1
ATOM 715 N N . ALA A 1 101 ? 23.829 -2.118 -1.594 1.00 48.81 101 ALA A N 1
ATOM 716 C CA . ALA A 1 101 ? 24.351 -1.141 -2.556 1.00 48.81 101 ALA A CA 1
ATOM 717 C C . ALA A 1 101 ? 23.483 -0.971 -3.825 1.00 48.81 101 ALA A C 1
ATOM 719 O O . ALA A 1 101 ? 23.747 -0.084 -4.631 1.00 48.81 101 ALA A O 1
ATOM 720 N N . GLN A 1 102 ? 22.476 -1.828 -4.024 1.00 55.81 102 GLN A N 1
ATOM 721 C CA . GLN A 1 102 ? 21.599 -1.864 -5.205 1.00 55.81 102 GLN A CA 1
ATOM 722 C C . GLN A 1 102 ? 20.127 -1.593 -4.855 1.00 55.81 102 GLN A C 1
ATOM 724 O O . GLN A 1 102 ? 19.254 -1.679 -5.719 1.00 55.81 102 GLN A O 1
ATOM 729 N N . SER A 1 103 ? 19.828 -1.274 -3.593 1.00 66.06 103 SER A N 1
ATOM 730 C CA . SER A 1 103 ? 18.476 -0.941 -3.160 1.00 66.06 103 SER A CA 1
ATOM 731 C C . SER A 1 103 ? 18.145 0.523 -3.465 1.00 66.06 103 SER A C 1
ATOM 733 O O . SER A 1 103 ? 18.928 1.443 -3.224 1.00 66.06 103 SER A O 1
ATOM 735 N N . LEU A 1 104 ? 16.947 0.754 -4.005 1.00 76.69 104 LEU A N 1
ATOM 736 C CA . LEU A 1 104 ? 16.369 2.093 -4.089 1.00 76.69 104 LEU A CA 1
ATOM 737 C C . LEU A 1 104 ? 16.266 2.698 -2.685 1.00 76.69 104 LEU A C 1
ATOM 739 O O . LEU A 1 104 ? 15.886 2.011 -1.735 1.00 76.69 104 LEU A O 1
ATOM 743 N N . SER A 1 105 ? 16.516 4.004 -2.561 1.00 87.62 105 SER A N 1
ATOM 744 C CA . SER A 1 105 ? 16.167 4.712 -1.328 1.00 87.62 105 SER A CA 1
ATOM 745 C C . SER A 1 105 ? 14.662 4.595 -1.062 1.00 87.62 105 SER A C 1
ATOM 747 O O . SER A 1 105 ? 13.859 4.522 -1.999 1.00 87.62 105 SER A O 1
ATOM 749 N N . ALA A 1 106 ? 14.268 4.630 0.215 1.00 89.31 106 ALA A N 1
ATOM 750 C CA . ALA A 1 106 ? 12.857 4.608 0.606 1.00 89.31 106 ALA A CA 1
ATOM 751 C C . ALA A 1 106 ? 12.045 5.720 -0.086 1.00 89.31 106 ALA A C 1
ATOM 753 O O . ALA A 1 106 ? 10.896 5.503 -0.469 1.00 89.31 106 ALA A O 1
ATOM 754 N N . GLU A 1 107 ? 12.673 6.875 -0.321 1.00 91.06 107 GLU A N 1
ATOM 755 C CA . GLU A 1 107 ? 12.111 7.979 -1.096 1.00 91.06 107 GLU A CA 1
ATOM 756 C C . GLU A 1 107 ? 11.807 7.598 -2.543 1.00 91.06 107 GLU A C 1
ATOM 758 O O . GLU A 1 107 ? 10.668 7.749 -2.990 1.00 91.06 107 GLU A O 1
ATOM 763 N N . LYS A 1 108 ? 12.801 7.089 -3.284 1.00 89.94 108 LYS A N 1
ATOM 764 C CA . LYS A 1 108 ? 12.621 6.730 -4.696 1.00 89.94 108 LYS A CA 1
ATOM 765 C C . LYS A 1 108 ? 11.613 5.595 -4.846 1.00 89.94 108 LYS A C 1
ATOM 767 O O . LYS A 1 108 ? 10.722 5.681 -5.688 1.00 89.94 108 LYS A O 1
ATOM 772 N N . LEU A 1 109 ? 11.722 4.563 -4.007 1.00 91.12 109 LEU A N 1
ATOM 773 C CA . LEU A 1 109 ? 10.810 3.424 -4.039 1.00 91.12 109 LEU A CA 1
ATOM 774 C C . LEU A 1 109 ? 9.383 3.831 -3.658 1.00 91.12 109 LEU A C 1
ATOM 776 O O . LEU A 1 109 ? 8.439 3.509 -4.375 1.00 91.12 109 LEU A O 1
ATOM 780 N N . GLY A 1 110 ? 9.212 4.570 -2.561 1.00 93.38 110 GLY A N 1
ATOM 781 C CA . GLY A 1 110 ? 7.899 5.049 -2.138 1.00 93.38 110 GLY A CA 1
ATOM 782 C C . GLY A 1 110 ? 7.262 5.971 -3.178 1.00 93.38 110 GLY A C 1
ATOM 783 O O . GLY A 1 110 ? 6.086 5.811 -3.494 1.00 93.38 110 GLY A O 1
ATOM 784 N N . THR A 1 111 ? 8.046 6.864 -3.787 1.00 94.50 111 THR A N 1
ATOM 785 C CA . THR A 1 111 ? 7.578 7.733 -4.877 1.00 94.50 111 THR A CA 1
ATOM 786 C C . THR A 1 111 ? 7.117 6.919 -6.086 1.00 94.50 111 THR A C 1
ATOM 788 O O . THR A 1 111 ? 6.021 7.157 -6.590 1.00 94.50 111 THR A O 1
ATOM 791 N N . ALA A 1 112 ? 7.897 5.923 -6.515 1.00 94.19 112 ALA A N 1
ATOM 792 C CA . ALA A 1 112 ? 7.537 5.040 -7.622 1.00 94.19 112 ALA A CA 1
ATOM 793 C C . ALA A 1 112 ? 6.242 4.255 -7.349 1.00 94.19 112 ALA A C 1
ATOM 795 O O . ALA A 1 112 ? 5.334 4.236 -8.180 1.00 94.19 112 ALA A O 1
ATOM 796 N N . LEU A 1 113 ? 6.113 3.667 -6.156 1.00 96.06 113 LEU A N 1
ATOM 797 C CA . LEU A 1 113 ? 4.903 2.956 -5.731 1.00 96.06 113 LEU A CA 1
ATOM 798 C C . LEU A 1 113 ? 3.677 3.881 -5.705 1.00 96.06 113 LEU A C 1
ATOM 800 O O . LEU A 1 113 ? 2.603 3.496 -6.165 1.00 96.06 113 LEU A O 1
ATOM 804 N N . GLY A 1 114 ? 3.833 5.111 -5.210 1.00 97.50 114 GLY A N 1
ATOM 805 C CA . GLY A 1 114 ? 2.757 6.100 -5.196 1.00 97.50 114 GLY A CA 1
ATOM 806 C C . GLY A 1 114 ? 2.352 6.575 -6.594 1.00 97.50 114 GLY A C 1
ATOM 807 O O . GLY A 1 114 ? 1.162 6.746 -6.853 1.00 97.50 114 GLY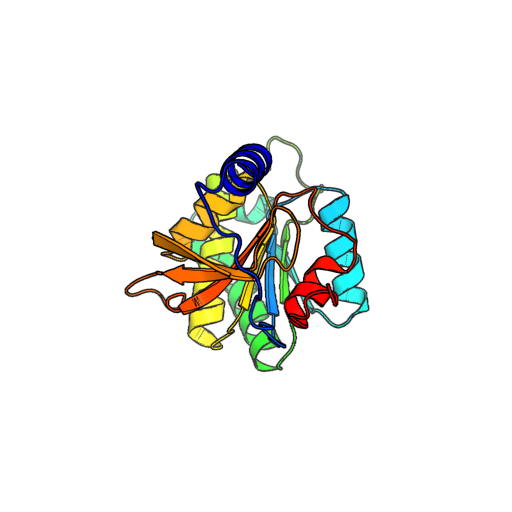 A O 1
ATOM 808 N N . GLN A 1 115 ? 3.304 6.727 -7.520 1.00 97.25 115 GLN A N 1
ATOM 809 C CA . GLN A 1 115 ? 3.020 7.039 -8.927 1.00 97.25 115 GLN A CA 1
ATOM 810 C C . GLN A 1 115 ? 2.226 5.914 -9.600 1.00 97.25 115 GLN A C 1
ATOM 812 O O . GLN A 1 115 ? 1.201 6.186 -10.224 1.00 97.25 115 GLN A O 1
ATOM 817 N N . LEU A 1 116 ? 2.640 4.656 -9.405 1.00 97.88 116 LEU A N 1
ATOM 818 C CA . LEU A 1 116 ? 1.906 3.487 -9.898 1.00 97.88 116 LEU A CA 1
ATOM 819 C C . LEU A 1 116 ? 0.483 3.435 -9.332 1.00 97.88 116 LEU A C 1
ATOM 821 O O . LEU A 1 116 ? -0.466 3.222 -10.084 1.00 97.88 116 LEU A O 1
ATOM 825 N N . ALA A 1 117 ? 0.317 3.681 -8.028 1.00 98.50 117 ALA A N 1
ATOM 826 C CA . ALA A 1 117 ? -0.996 3.707 -7.390 1.00 98.50 117 ALA A CA 1
ATOM 827 C C . ALA A 1 117 ? -1.894 4.824 -7.937 1.00 98.50 117 ALA A C 1
ATOM 829 O O . ALA A 1 117 ? -3.035 4.565 -8.319 1.00 98.50 117 ALA A O 1
ATOM 830 N N . ARG A 1 118 ? -1.374 6.055 -8.028 1.00 98.50 118 ARG A N 1
ATOM 831 C CA . ARG A 1 118 ? -2.097 7.213 -8.573 1.00 98.50 118 ARG A CA 1
ATOM 832 C C . ARG A 1 118 ? -2.628 6.939 -9.968 1.00 98.50 118 ARG A C 1
ATOM 834 O O . ARG A 1 118 ? -3.782 7.226 -10.279 1.00 98.50 118 ARG A O 1
ATOM 841 N N . GLU A 1 119 ? -1.769 6.378 -10.794 1.00 98.06 119 GLU A N 1
ATOM 842 C CA . GLU A 1 119 ? -2.051 6.136 -12.190 1.00 98.06 119 GLU A CA 1
ATOM 843 C C . GLU A 1 119 ? -3.002 4.952 -12.397 1.00 98.06 119 GLU A C 1
ATOM 845 O O . GLU A 1 119 ? -3.943 5.040 -13.188 1.00 98.06 119 GLU A O 1
ATOM 850 N N . ALA A 1 120 ? -2.843 3.888 -11.609 1.00 98.44 120 ALA A N 1
ATOM 851 C CA . ALA A 1 120 ? -3.794 2.788 -11.575 1.00 98.44 120 ALA A CA 1
ATOM 852 C C . ALA A 1 120 ? -5.197 3.271 -11.179 1.00 98.44 120 ALA A C 1
ATOM 854 O O . ALA A 1 120 ? -6.162 2.963 -11.879 1.00 98.44 120 ALA A O 1
ATOM 855 N N . VAL A 1 121 ? -5.325 4.081 -10.121 1.00 98.62 121 VAL A N 1
ATOM 856 C CA . VAL A 1 121 ? -6.617 4.655 -9.706 1.00 98.62 121 VAL A CA 1
ATOM 857 C C . VAL A 1 121 ? -7.202 5.532 -10.813 1.00 98.62 121 VAL A C 1
ATOM 859 O O . VAL A 1 121 ? -8.364 5.350 -11.173 1.00 98.62 121 VAL A O 1
ATOM 862 N N . ARG A 1 122 ? -6.396 6.409 -11.430 1.00 98.56 122 ARG A N 1
ATOM 863 C CA . ARG A 1 122 ? -6.831 7.268 -12.546 1.00 98.56 122 ARG A CA 1
ATOM 864 C C . ARG A 1 122 ? -7.444 6.476 -13.702 1.00 98.56 122 ARG A C 1
ATOM 866 O O . ARG A 1 122 ? -8.429 6.913 -14.287 1.00 98.56 122 ARG A O 1
ATOM 873 N N . GLN A 1 123 ? -6.845 5.339 -14.055 1.00 98.50 123 GLN A N 1
ATOM 874 C CA . GLN A 1 123 ? -7.228 4.559 -15.235 1.00 98.50 123 GLN A CA 1
ATOM 875 C C . GLN A 1 123 ? -8.312 3.502 -14.995 1.00 98.50 123 GLN A C 1
ATOM 877 O O . GLN A 1 123 ? -8.832 2.948 -15.971 1.00 98.50 123 GLN A O 1
ATOM 882 N N . THR A 1 124 ? -8.594 3.165 -13.735 1.00 98.44 124 THR A N 1
ATOM 883 C CA . THR A 1 124 ? -9.439 2.010 -13.378 1.00 98.44 124 THR A CA 1
ATOM 884 C C . THR A 1 124 ? -10.561 2.343 -12.401 1.00 98.44 124 THR A C 1
ATOM 886 O O . THR A 1 124 ? -11.520 1.583 -12.319 1.00 98.44 124 THR A O 1
ATOM 889 N N . GLY A 1 125 ? -10.465 3.453 -11.663 1.00 97.88 125 GLY A N 1
ATOM 890 C CA . GLY A 1 125 ? -11.447 3.814 -10.641 1.00 97.88 125 GLY A CA 1
ATOM 891 C C . GLY A 1 125 ? -11.430 2.906 -9.406 1.00 97.88 125 GLY A C 1
ATOM 892 O O . GLY A 1 125 ? -12.441 2.815 -8.710 1.00 97.88 125 GLY A O 1
ATOM 893 N N . VAL A 1 126 ? -10.315 2.212 -9.127 1.00 98.06 126 VAL A N 1
ATOM 894 C CA . VAL A 1 126 ? -10.145 1.425 -7.892 1.00 98.06 126 VAL A CA 1
ATOM 895 C C . VAL A 1 126 ? -10.506 2.266 -6.669 1.00 98.06 126 VAL A C 1
ATOM 897 O O . VAL A 1 126 ? -9.989 3.362 -6.472 1.00 98.06 126 VAL A O 1
ATOM 900 N N . ARG A 1 127 ? -11.381 1.716 -5.822 1.00 98.19 127 ARG A N 1
ATOM 901 C CA . ARG A 1 127 ? -11.948 2.426 -4.666 1.00 98.19 127 ARG A CA 1
ATOM 902 C C . ARG A 1 127 ? -11.118 2.311 -3.391 1.00 98.19 127 ARG A C 1
ATOM 904 O O . ARG A 1 127 ? -11.350 3.092 -2.472 1.00 98.19 127 ARG A O 1
ATOM 911 N N . ARG A 1 128 ? -10.197 1.341 -3.320 1.00 98.62 128 ARG A N 1
ATOM 912 C CA . ARG A 1 128 ? -9.385 1.062 -2.128 1.00 98.62 128 ARG A CA 1
ATOM 913 C C . ARG A 1 128 ? -7.934 0.750 -2.494 1.00 98.62 128 ARG A C 1
ATOM 915 O O . ARG A 1 128 ? -7.681 -0.122 -3.327 1.00 98.62 128 ARG A O 1
ATOM 922 N N . VAL A 1 129 ? -6.998 1.443 -1.847 1.00 98.81 129 VAL A N 1
ATOM 923 C CA . VAL A 1 129 ? -5.548 1.271 -2.010 1.00 98.81 129 VAL A CA 1
ATOM 924 C C . VAL A 1 129 ? -4.904 0.945 -0.664 1.00 98.81 129 VAL A C 1
ATOM 926 O O . VAL A 1 129 ? -5.165 1.601 0.340 1.00 98.81 129 VAL A O 1
ATOM 929 N N . VAL A 1 130 ? -4.030 -0.056 -0.632 1.00 98.50 130 VAL A N 1
ATOM 930 C CA . VAL A 1 130 ? -3.256 -0.429 0.557 1.00 98.50 130 VAL A CA 1
ATOM 931 C C . VAL A 1 130 ? -1.784 -0.155 0.305 1.00 98.50 130 VAL A C 1
ATOM 933 O O . VAL A 1 130 ? -1.233 -0.596 -0.700 1.00 98.50 130 VAL A O 1
ATOM 936 N N . VAL A 1 131 ? -1.137 0.536 1.234 1.00 97.81 131 VAL A N 1
ATOM 937 C CA . VAL A 1 131 ? 0.291 0.838 1.200 1.00 97.81 131 VAL A CA 1
ATOM 938 C C . VAL A 1 131 ? 0.979 0.098 2.339 1.00 97.81 131 VAL A C 1
ATOM 940 O O . VAL A 1 131 ? 0.716 0.349 3.517 1.00 97.81 131 VAL A O 1
ATOM 943 N N . ALA A 1 132 ? 1.881 -0.813 1.986 1.00 94.94 132 ALA A N 1
ATOM 944 C CA . ALA A 1 132 ? 2.649 -1.601 2.939 1.00 94.94 132 ALA A CA 1
ATOM 945 C C . ALA A 1 132 ? 4.124 -1.175 2.961 1.00 94.94 132 ALA A C 1
ATOM 947 O O . ALA A 1 132 ? 4.842 -1.284 1.967 1.00 94.94 132 ALA A O 1
ATOM 948 N N . GLY A 1 133 ? 4.594 -0.728 4.125 1.00 89.50 133 GLY A N 1
ATOM 949 C CA . GLY A 1 133 ? 5.989 -0.346 4.346 1.00 89.50 133 GLY A CA 1
ATOM 950 C C . GLY A 1 133 ? 6.095 0.920 5.182 1.00 89.50 133 GLY A C 1
ATOM 951 O O . GLY A 1 133 ? 5.460 1.921 4.868 1.00 89.50 133 GLY A O 1
ATOM 952 N N . GLY A 1 134 ? 6.902 0.877 6.245 1.00 86.06 134 GLY A N 1
ATOM 953 C CA . GLY A 1 134 ? 7.081 2.021 7.144 1.00 86.06 134 GLY A CA 1
ATOM 954 C C . GLY A 1 134 ? 7.730 3.197 6.418 1.00 86.06 134 GLY A C 1
ATOM 955 O O . GLY A 1 134 ? 7.088 4.222 6.203 1.00 86.06 134 GLY A O 1
ATOM 956 N N . ASP A 1 135 ? 8.958 3.000 5.944 1.00 88.94 135 ASP A N 1
ATOM 957 C CA . ASP A 1 135 ? 9.783 4.079 5.387 1.00 88.94 135 ASP A CA 1
ATOM 958 C C . ASP A 1 135 ? 9.276 4.604 4.033 1.00 88.94 135 ASP A C 1
ATOM 960 O O . ASP A 1 135 ? 9.464 5.771 3.698 1.00 88.94 135 ASP A O 1
ATOM 964 N N . THR A 1 136 ? 8.586 3.765 3.254 1.00 91.06 136 THR A N 1
ATOM 965 C CA . THR A 1 136 ? 8.086 4.111 1.912 1.00 91.06 136 THR A CA 1
ATOM 966 C C . THR A 1 136 ? 6.704 4.762 1.923 1.00 91.06 136 THR A C 1
ATOM 968 O O . THR A 1 136 ? 6.339 5.435 0.958 1.00 91.06 136 THR A O 1
ATOM 971 N N . SER A 1 137 ? 5.920 4.574 2.991 1.00 93.56 137 SER A N 1
ATOM 972 C CA . SER A 1 137 ? 4.510 4.992 3.048 1.00 93.56 137 SER A CA 1
ATOM 973 C C . SER A 1 137 ? 4.315 6.493 2.848 1.00 93.56 137 SER A C 1
ATOM 975 O O . SER A 1 137 ? 3.465 6.902 2.058 1.00 93.56 137 SER A O 1
ATOM 977 N N . SER A 1 138 ? 5.125 7.318 3.516 1.00 95.25 138 SER A N 1
ATOM 978 C CA . SER A 1 138 ? 4.980 8.775 3.454 1.00 95.25 138 SER A CA 1
ATOM 979 C C . SER A 1 138 ? 5.303 9.333 2.063 1.00 95.25 138 SER A C 1
ATOM 981 O O . SER A 1 138 ? 4.628 10.239 1.580 1.00 95.25 138 SER A O 1
ATOM 983 N N . TYR A 1 139 ? 6.298 8.766 1.379 1.00 97.00 139 TYR A N 1
ATOM 984 C CA . TYR A 1 139 ? 6.632 9.136 0.004 1.00 97.00 139 TYR A CA 1
ATOM 985 C C . TYR A 1 139 ? 5.554 8.679 -0.980 1.00 97.00 139 TYR A C 1
ATOM 987 O O . TYR A 1 139 ? 5.172 9.448 -1.860 1.00 97.00 139 TYR A O 1
ATOM 995 N N . ALA A 1 140 ? 4.996 7.480 -0.784 1.00 97.44 140 ALA A N 1
ATOM 996 C CA . ALA A 1 140 ? 3.875 6.999 -1.585 1.00 97.44 140 ALA A CA 1
ATOM 997 C C . ALA A 1 140 ? 2.636 7.894 -1.427 1.00 97.44 140 ALA A C 1
ATOM 999 O O . ALA A 1 140 ? 2.029 8.270 -2.428 1.00 97.44 140 ALA A O 1
ATOM 1000 N N . ALA A 1 141 ? 2.298 8.296 -0.196 1.00 98.06 141 ALA A N 1
ATOM 1001 C CA . ALA A 1 141 ? 1.196 9.219 0.082 1.00 98.06 141 ALA A CA 1
ATOM 1002 C C . ALA A 1 141 ? 1.364 10.559 -0.654 1.00 98.06 141 ALA A C 1
ATOM 1004 O O . ALA A 1 141 ? 0.452 10.999 -1.356 1.00 98.06 141 ALA A O 1
ATOM 1005 N N . ARG A 1 142 ? 2.560 11.161 -0.574 1.00 98.12 142 ARG A N 1
ATOM 1006 C CA . ARG A 1 142 ? 2.881 12.417 -1.272 1.00 98.12 142 ARG A CA 1
ATOM 1007 C C . ARG A 1 142 ? 2.809 12.272 -2.791 1.00 98.12 142 ARG A C 1
ATOM 1009 O O . ARG A 1 142 ? 2.208 13.111 -3.453 1.00 98.12 142 ARG A O 1
ATOM 1016 N N . ALA A 1 143 ? 3.360 11.198 -3.354 1.00 97.88 143 ALA A N 1
ATOM 1017 C CA . ALA A 1 143 ? 3.313 10.942 -4.797 1.00 97.88 143 ALA A CA 1
ATOM 1018 C C . ALA A 1 143 ? 1.882 10.692 -5.314 1.00 97.88 143 ALA A C 1
ATOM 1020 O O . ALA A 1 143 ? 1.541 11.076 -6.437 1.00 97.88 143 ALA A O 1
ATOM 1021 N N . MET A 1 144 ? 1.022 10.117 -4.469 1.00 98.44 144 MET A N 1
ATOM 1022 C CA . MET A 1 144 ? -0.417 10.006 -4.708 1.00 98.44 144 MET A CA 1
ATOM 1023 C C . MET A 1 144 ? -1.169 11.342 -4.588 1.00 98.44 144 MET A C 1
ATOM 1025 O O . MET A 1 144 ? -2.333 11.408 -4.977 1.00 98.44 144 MET A O 1
ATOM 1029 N N . GLY A 1 145 ? -0.533 12.409 -4.099 1.00 98.44 145 GLY A N 1
ATOM 1030 C CA . GLY A 1 145 ? -1.154 13.717 -3.876 1.00 98.44 145 GLY A CA 1
ATOM 1031 C C . GLY A 1 145 ? -2.049 13.776 -2.636 1.00 98.44 145 GLY A C 1
ATOM 1032 O O . GLY A 1 145 ? -2.925 14.629 -2.574 1.00 98.44 145 GLY A O 1
ATOM 1033 N N . ILE A 1 146 ? -1.880 12.851 -1.686 1.00 98.69 146 ILE A N 1
ATOM 1034 C CA . ILE A 1 146 ? -2.667 12.812 -0.449 1.00 98.69 146 ILE A CA 1
ATOM 1035 C C . ILE A 1 146 ? -2.128 13.864 0.518 1.00 98.69 146 ILE A C 1
ATOM 1037 O O . ILE A 1 146 ? -0.958 13.822 0.898 1.00 98.69 146 ILE A O 1
ATOM 1041 N N . GLU A 1 147 ? -3.002 14.776 0.930 1.00 98.12 147 GLU A N 1
ATOM 1042 C CA . GLU A 1 147 ? -2.703 15.847 1.884 1.00 98.12 147 GLU A CA 1
ATOM 1043 C C . GLU A 1 147 ? -3.126 15.468 3.305 1.00 98.12 147 GLU A C 1
ATOM 1045 O O . GLU A 1 147 ? -2.442 15.796 4.271 1.00 98.12 147 GLU A O 1
ATOM 1050 N N . ALA A 1 148 ? -4.238 14.741 3.434 1.00 97.88 148 ALA A N 1
ATOM 1051 C CA . ALA A 1 148 ? -4.754 14.268 4.711 1.00 97.88 148 ALA A CA 1
ATOM 1052 C C . ALA A 1 148 ? -5.518 12.949 4.552 1.00 97.88 148 ALA A C 1
ATOM 1054 O O . ALA A 1 148 ? -5.898 12.553 3.447 1.00 97.88 148 ALA A O 1
ATOM 1055 N N . VAL A 1 149 ? -5.758 12.279 5.677 1.00 97.94 149 VAL A N 1
ATOM 1056 C CA . VAL A 1 149 ? -6.608 11.091 5.751 1.00 97.94 149 VAL A CA 1
ATOM 1057 C C . VAL A 1 149 ? -7.573 11.202 6.924 1.00 97.94 149 VAL A C 1
ATOM 1059 O O . VAL A 1 149 ? -7.205 11.688 7.990 1.00 97.94 149 VAL A O 1
ATOM 1062 N N . GLU A 1 150 ? -8.796 10.724 6.735 1.00 96.25 150 GLU A N 1
ATOM 1063 C CA . GLU A 1 150 ? -9.832 10.652 7.766 1.00 96.25 150 GLU A CA 1
ATOM 1064 C C . GLU A 1 150 ? -10.141 9.188 8.070 1.00 96.25 150 GLU A C 1
ATOM 1066 O O . GLU A 1 150 ? -10.380 8.404 7.155 1.00 96.25 150 GLU A O 1
ATOM 1071 N N . MET A 1 151 ? -10.135 8.792 9.339 1.00 94.12 151 MET A N 1
ATOM 1072 C CA . MET A 1 151 ? -10.406 7.407 9.722 1.00 94.12 151 MET A CA 1
ATOM 1073 C C . MET A 1 151 ? -11.864 7.016 9.435 1.00 94.12 151 MET A C 1
ATOM 1075 O O . MET A 1 151 ? -12.788 7.655 9.923 1.00 94.12 151 MET A O 1
ATOM 1079 N N . LEU A 1 152 ? -12.057 5.925 8.686 1.00 94.25 152 LEU A N 1
ATOM 1080 C CA . LEU A 1 152 ? -13.368 5.339 8.385 1.00 94.25 152 LEU A CA 1
ATOM 1081 C C . LEU A 1 152 ? -13.720 4.184 9.318 1.00 94.25 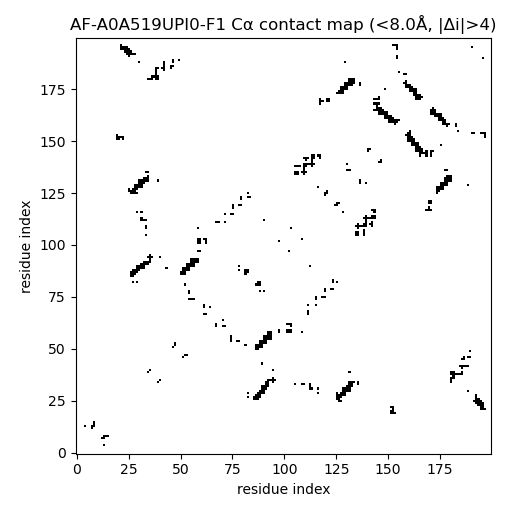152 LEU A C 1
ATOM 1083 O O . LEU A 1 152 ? -14.872 4.056 9.714 1.00 94.25 152 LEU A O 1
ATOM 1087 N N . ALA A 1 153 ? -12.750 3.313 9.611 1.00 93.25 153 ALA A N 1
ATOM 1088 C CA . ALA A 1 153 ? -12.963 2.139 10.452 1.00 93.25 153 ALA A CA 1
ATOM 1089 C C . ALA A 1 153 ? -11.638 1.561 10.988 1.00 93.25 153 ALA A C 1
ATOM 1091 O O . ALA A 1 153 ? -10.641 1.514 10.254 1.00 93.25 153 ALA A O 1
ATOM 1092 N N . PRO A 1 154 ? -11.612 1.033 12.224 1.00 91.56 154 PRO A N 1
ATOM 1093 C CA . PRO A 1 154 ? -10.453 0.361 12.812 1.00 91.56 154 PRO A CA 1
ATOM 1094 C C . PRO A 1 154 ? -10.296 -1.092 12.317 1.00 91.56 154 PRO A C 1
ATOM 1096 O O . PRO A 1 154 ? -10.205 -2.009 13.126 1.00 91.56 154 PRO A O 1
ATOM 1099 N N . LEU A 1 155 ? -10.245 -1.333 10.995 1.00 88.94 155 LEU A N 1
ATOM 1100 C CA . LEU A 1 155 ? -10.155 -2.700 10.436 1.00 88.94 155 LEU A CA 1
ATOM 1101 C C . LEU A 1 155 ? -8.957 -3.509 10.960 1.00 88.94 155 LEU A C 1
ATOM 1103 O O . LEU A 1 155 ? -9.055 -4.725 11.084 1.00 88.94 155 LEU A O 1
ATOM 1107 N N . TYR A 1 156 ? -7.841 -2.846 11.272 1.00 87.50 156 TYR A N 1
ATOM 1108 C CA . TYR A 1 156 ? -6.713 -3.453 11.971 1.00 87.50 156 TYR A CA 1
ATOM 1109 C C . TYR A 1 156 ? -6.165 -2.522 13.060 1.00 87.50 156 TYR A C 1
ATOM 1111 O O . TYR A 1 156 ? -6.023 -1.315 12.820 1.00 87.50 156 TYR A O 1
ATOM 1119 N N . PRO A 1 157 ? -5.763 -3.063 14.227 1.00 83.06 157 PRO A N 1
ATOM 1120 C CA . PRO A 1 157 ? -5.055 -2.294 15.243 1.00 83.06 157 PRO A CA 1
ATOM 1121 C C . PRO A 1 157 ? -3.777 -1.662 14.675 1.00 83.06 157 PRO A C 1
ATOM 1123 O O . PRO A 1 157 ? -2.918 -2.352 14.128 1.00 83.06 157 PRO A O 1
ATOM 1126 N N . GLY A 1 158 ? -3.657 -0.338 14.794 1.00 84.25 158 GLY A N 1
ATOM 1127 C CA . GLY A 1 158 ? -2.496 0.419 14.308 1.00 84.25 158 GLY A CA 1
ATOM 1128 C C . GLY A 1 158 ? -2.441 0.645 12.792 1.00 84.25 158 GLY A C 1
ATOM 1129 O O . GLY A 1 158 ? -1.475 1.232 12.314 1.00 84.25 158 GLY A O 1
ATOM 1130 N N . ALA A 1 159 ? -3.453 0.210 12.037 1.00 92.75 159 ALA A N 1
ATOM 1131 C CA . ALA A 1 159 ? -3.565 0.454 10.601 1.00 92.75 159 ALA A CA 1
ATOM 1132 C C . ALA A 1 159 ? -5.049 0.574 10.205 1.00 92.75 159 ALA A C 1
ATOM 1134 O O . ALA A 1 159 ? -5.612 -0.369 9.635 1.00 92.75 159 ALA A O 1
ATOM 1135 N N . PRO A 1 160 ? -5.710 1.699 10.543 1.00 94.00 160 PRO A N 1
ATOM 1136 C CA . PRO A 1 160 ? -7.113 1.908 10.214 1.00 94.00 160 PRO A CA 1
ATOM 1137 C C . PRO A 1 160 ? -7.328 2.021 8.700 1.00 94.00 160 PRO A C 1
ATOM 1139 O O . PRO A 1 160 ? -6.414 2.338 7.932 1.00 94.00 160 PRO A O 1
ATOM 1142 N N . LEU A 1 161 ? -8.558 1.769 8.261 1.00 97.19 161 LEU A N 1
ATOM 1143 C CA . LEU A 1 161 ? -8.996 2.193 6.939 1.00 97.19 161 LEU A CA 1
ATOM 1144 C C . LEU A 1 161 ? -9.376 3.665 7.018 1.00 97.19 161 LEU A C 1
ATOM 1146 O O . LEU A 1 161 ? -10.134 4.058 7.905 1.00 97.19 161 LEU A O 1
ATOM 1150 N N . CYS A 1 162 ? -8.880 4.458 6.080 1.00 97.81 162 CYS A N 1
ATOM 1151 C CA . CYS A 1 162 ? -9.129 5.887 6.023 1.00 97.81 162 CYS A CA 1
ATOM 1152 C C . CYS A 1 162 ? -9.675 6.305 4.657 1.00 97.81 162 CYS A C 1
ATOM 1154 O O . CYS A 1 162 ? -9.550 5.576 3.678 1.00 97.81 162 CYS A O 1
ATOM 1156 N N . ARG A 1 163 ? -10.241 7.506 4.574 1.00 98.50 163 ARG A N 1
ATOM 1157 C CA . ARG A 1 163 ? -10.560 8.212 3.334 1.00 98.50 163 ARG A CA 1
ATOM 1158 C C . ARG A 1 163 ? -9.477 9.241 3.054 1.00 98.50 163 ARG A C 1
ATOM 1160 O O . ARG A 1 163 ? -9.101 9.985 3.954 1.00 98.50 163 ARG A O 1
ATOM 1167 N N . ALA A 1 164 ? -8.972 9.284 1.828 1.00 98.69 164 ALA A N 1
ATOM 1168 C CA . ALA A 1 164 ? -7.954 10.245 1.427 1.00 98.69 164 ALA A CA 1
ATOM 1169 C C . ALA A 1 164 ? -8.560 11.597 1.018 1.00 98.69 164 ALA A C 1
ATOM 1171 O O . ALA A 1 164 ? -9.479 11.662 0.199 1.00 98.69 164 ALA A O 1
ATOM 1172 N N . THR A 1 165 ? -7.967 12.682 1.512 1.00 98.75 165 THR A N 1
ATOM 1173 C CA . THR A 1 165 ? -8.158 14.043 1.004 1.00 98.75 165 THR A CA 1
ATOM 1174 C C . THR A 1 165 ? -6.972 14.384 0.113 1.00 98.75 165 THR A C 1
ATOM 1176 O O . THR A 1 165 ? -5.843 14.506 0.585 1.00 98.75 165 THR A O 1
ATOM 1179 N N . ALA A 1 166 ? -7.230 14.488 -1.191 1.00 98.50 166 ALA A N 1
ATOM 1180 C CA . ALA A 1 166 ? -6.197 14.693 -2.209 1.00 98.50 166 ALA A CA 1
ATOM 1181 C C . ALA A 1 166 ? -6.690 15.602 -3.361 1.00 98.50 166 ALA A C 1
ATOM 1183 O O . ALA A 1 166 ? -6.933 15.104 -4.462 1.00 98.50 166 ALA A O 1
ATOM 1184 N N . PRO A 1 167 ? -6.956 16.903 -3.130 1.00 98.00 167 PRO A N 1
ATOM 1185 C CA . PRO A 1 167 ? -7.507 17.806 -4.146 1.00 98.00 167 PRO A CA 1
ATOM 1186 C C . PRO A 1 167 ? -6.732 17.758 -5.475 1.00 98.00 167 PRO A C 1
ATOM 1188 O O . PRO A 1 167 ? -5.506 17.800 -5.503 1.00 98.00 167 PRO A O 1
ATOM 1191 N N . GLY A 1 168 ? -7.442 17.622 -6.600 1.00 97.12 168 GLY A N 1
ATOM 1192 C CA . GLY A 1 168 ? -6.820 17.520 -7.931 1.00 97.12 168 GLY A CA 1
ATOM 1193 C C . GLY A 1 168 ? -6.100 16.192 -8.226 1.00 97.12 168 GLY A C 1
ATOM 1194 O O . GLY A 1 168 ? -5.550 16.019 -9.316 1.00 97.12 168 GLY A O 1
ATOM 1195 N N . SER A 1 169 ? -6.113 15.232 -7.297 1.00 98.50 169 SER A N 1
ATOM 1196 C CA . SER A 1 169 ? -5.619 13.871 -7.506 1.00 98.50 169 SER A CA 1
ATOM 1197 C C . SER A 1 169 ? -6.774 12.888 -7.734 1.00 98.50 169 SER A C 1
ATOM 1199 O O . SER A 1 169 ? -7.822 13.022 -7.101 1.00 98.50 169 SER A O 1
ATOM 1201 N N . PRO A 1 170 ? -6.586 11.834 -8.556 1.00 98.44 170 PRO A N 1
ATOM 1202 C CA . PRO A 1 170 ? -7.541 10.724 -8.644 1.00 98.44 170 PRO A CA 1
ATOM 1203 C C . PRO A 1 170 ? -7.755 9.991 -7.307 1.00 98.44 170 PRO A C 1
ATOM 1205 O O . PRO A 1 170 ? -8.703 9.224 -7.193 1.00 98.44 170 PRO A O 1
ATOM 1208 N N . LEU A 1 171 ? -6.897 10.210 -6.301 1.00 98.56 171 LEU A N 1
ATOM 1209 C CA . LEU A 1 171 ? -7.047 9.626 -4.965 1.00 98.56 171 LEU A CA 1
ATOM 1210 C C . LEU A 1 171 ? -8.028 10.384 -4.060 1.00 98.56 171 LEU A C 1
ATOM 1212 O O . LEU A 1 171 ? -8.284 9.926 -2.948 1.00 98.56 171 LEU A O 1
ATOM 1216 N N . HIS A 1 172 ? -8.583 11.524 -4.483 1.00 98.62 172 HIS A N 1
ATOM 1217 C CA . HIS A 1 172 ? -9.539 12.252 -3.652 1.00 98.62 172 HIS A CA 1
ATOM 1218 C C . HIS A 1 172 ? -10.774 11.387 -3.355 1.00 98.62 172 HIS A C 1
ATOM 1220 O O . HIS A 1 172 ? -11.446 10.914 -4.268 1.00 98.62 172 HIS A O 1
ATOM 1226 N N . GLY A 1 173 ? -11.075 11.173 -2.073 1.00 98.38 173 GLY A N 1
ATOM 1227 C CA . GLY A 1 173 ? -12.194 10.349 -1.620 1.00 98.38 173 GLY A CA 1
ATOM 1228 C C . GLY A 1 173 ? -11.952 8.835 -1.671 1.00 98.38 173 GLY A C 1
ATOM 1229 O O . GLY A 1 173 ? -12.813 8.090 -1.196 1.00 98.38 173 GLY A O 1
ATOM 1230 N N . VAL A 1 174 ? -10.807 8.375 -2.189 1.00 98.69 174 VAL A N 1
ATOM 1231 C CA . VAL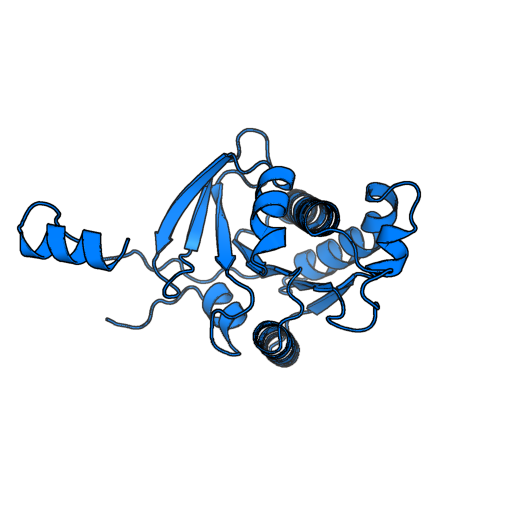 A 1 174 ? -10.436 6.952 -2.244 1.00 98.69 174 VAL A CA 1
ATOM 1232 C C . VAL A 1 174 ? -10.122 6.434 -0.846 1.00 98.69 174 VAL A C 1
ATOM 1234 O O . VAL A 1 174 ? -9.558 7.141 -0.008 1.00 98.69 174 VAL A O 1
ATOM 1237 N N . GLU A 1 175 ? -10.494 5.186 -0.583 1.00 98.75 175 GLU A N 1
ATOM 1238 C CA . GLU A 1 175 ? -10.164 4.533 0.674 1.00 98.75 175 GLU A CA 1
ATOM 1239 C C . GLU A 1 175 ? -8.701 4.097 0.661 1.00 98.75 175 GLU A C 1
ATOM 1241 O O . GLU A 1 175 ? -8.228 3.454 -0.276 1.00 98.75 175 GLU A O 1
ATOM 1246 N N . VAL A 1 176 ? -7.971 4.438 1.710 1.00 98.62 176 VAL A N 1
ATOM 1247 C CA . VAL A 1 176 ? -6.550 4.150 1.837 1.00 98.62 176 VAL A CA 1
ATOM 1248 C C . VAL A 1 176 ? -6.265 3.471 3.161 1.00 98.62 176 VAL A C 1
ATOM 1250 O O . VAL A 1 176 ? -6.855 3.792 4.191 1.00 98.62 176 VAL A O 1
ATOM 1253 N N . ASN A 1 177 ? -5.340 2.526 3.138 1.00 98.06 177 ASN A N 1
ATOM 1254 C CA . ASN A 1 177 ? -4.799 1.914 4.338 1.00 98.06 177 ASN A CA 1
ATOM 1255 C C . ASN A 1 177 ? -3.275 1.986 4.285 1.00 98.06 177 ASN A C 1
ATOM 1257 O O . ASN A 1 177 ? -2.674 1.631 3.274 1.00 98.06 177 ASN A O 1
ATOM 1261 N N . PHE A 1 178 ? -2.662 2.438 5.374 1.00 97.12 178 PHE A N 1
ATOM 1262 C CA . PHE A 1 178 ? -1.213 2.470 5.529 1.00 97.12 178 PHE A CA 1
ATOM 1263 C C . PHE A 1 178 ? -0.830 1.531 6.664 1.00 97.12 178 PHE A C 1
ATOM 1265 O O . PHE A 1 178 ? -1.347 1.665 7.774 1.00 97.12 178 PHE A O 1
ATOM 1272 N N . LYS A 1 179 ? 0.095 0.605 6.400 1.00 94.69 179 LYS A N 1
ATOM 1273 C CA . LYS A 1 179 ? 0.611 -0.307 7.423 1.00 94.69 179 LYS A CA 1
ATOM 1274 C C . LYS A 1 179 ? 2.131 -0.321 7.504 1.00 94.69 179 LYS A C 1
ATOM 1276 O O . LYS A 1 179 ? 2.841 -0.236 6.496 1.00 94.69 179 LYS A O 1
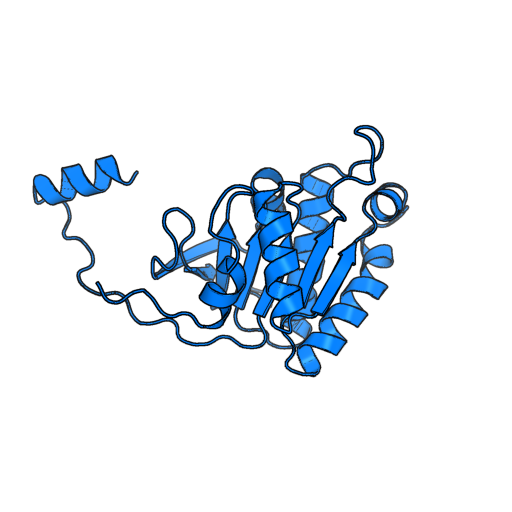ATOM 1281 N N . GLY A 1 180 ? 2.634 -0.543 8.716 1.00 91.50 180 GLY A N 1
ATOM 1282 C CA . GLY A 1 180 ? 4.026 -0.926 8.929 1.00 91.50 180 GLY A CA 1
ATOM 1283 C C . GLY A 1 180 ? 4.336 -2.293 8.309 1.00 91.50 180 GLY A C 1
ATOM 1284 O O . GLY A 1 180 ? 3.458 -3.140 8.131 1.00 91.50 180 GLY A O 1
ATOM 1285 N N . GLY A 1 181 ? 5.610 -2.540 7.999 1.00 85.19 181 GLY A N 1
ATOM 1286 C CA . GLY A 1 181 ? 6.035 -3.804 7.389 1.00 85.19 181 GLY A CA 1
ATOM 1287 C C . GLY A 1 181 ? 5.732 -5.038 8.247 1.00 85.19 181 GLY A C 1
ATOM 1288 O O . GLY A 1 181 ? 5.508 -6.113 7.709 1.00 85.19 181 GLY A O 1
ATOM 1289 N N . GLN A 1 182 ? 5.694 -4.898 9.571 1.00 87.00 182 GLN A N 1
ATOM 1290 C CA . GLN A 1 182 ? 5.498 -6.009 10.515 1.00 87.00 182 GLN A CA 1
ATOM 1291 C C . GLN A 1 182 ? 4.052 -6.127 11.031 1.00 87.00 182 GLN A C 1
ATOM 1293 O O . GLN A 1 182 ? 3.792 -6.880 11.962 1.00 87.00 182 GLN A O 1
ATOM 1298 N N . VAL A 1 183 ? 3.111 -5.374 10.454 1.00 89.69 183 VAL A N 1
ATOM 1299 C CA . VAL A 1 183 ? 1.717 -5.331 10.916 1.00 89.69 183 VAL A CA 1
ATOM 1300 C C . VAL A 1 183 ? 0.858 -6.350 10.166 1.00 89.69 183 VAL A C 1
ATOM 1302 O O . VAL A 1 183 ? 0.912 -6.425 8.933 1.00 89.69 183 VAL A O 1
ATOM 1305 N N . GLY A 1 184 ? 0.008 -7.057 10.917 1.00 91.19 184 GLY A N 1
ATOM 1306 C CA . GLY A 1 184 ? -1.074 -7.888 10.389 1.00 91.19 184 GLY A CA 1
ATOM 1307 C C . GLY A 1 184 ? -0.746 -9.373 10.233 1.00 91.19 184 GLY A C 1
ATOM 1308 O O . GLY A 1 184 ? 0.414 -9.767 10.168 1.00 91.19 184 GLY A O 1
ATOM 1309 N N . ALA A 1 185 ? -1.798 -10.187 10.144 1.00 93.44 185 ALA A N 1
ATOM 1310 C CA . ALA A 1 185 ? -1.718 -11.619 9.852 1.00 93.44 185 ALA A CA 1
ATOM 1311 C C . ALA A 1 185 ? -1.510 -11.882 8.344 1.00 93.44 185 ALA A C 1
ATOM 1313 O O . ALA A 1 185 ? -1.364 -10.938 7.566 1.00 93.44 185 ALA A O 1
ATOM 1314 N N . ALA A 1 186 ? -1.470 -13.146 7.915 1.00 95.94 186 ALA A N 1
ATOM 1315 C CA . ALA A 1 186 ? -1.206 -13.508 6.516 1.00 95.94 186 ALA A CA 1
ATOM 1316 C C . ALA A 1 186 ? -2.336 -13.058 5.568 1.00 95.94 186 ALA A C 1
ATOM 1318 O O . ALA A 1 186 ? -2.092 -12.597 4.458 1.00 95.94 186 ALA A O 1
ATOM 1319 N N . GLU A 1 187 ? -3.578 -13.104 6.035 1.00 95.38 187 GLU A N 1
ATOM 1320 C CA . GLU A 1 187 ? -4.797 -12.746 5.314 1.00 95.38 187 GLU A CA 1
ATOM 1321 C C . GLU A 1 187 ? -5.074 -11.235 5.240 1.00 95.38 187 GLU A C 1
ATOM 1323 O O . GLU A 1 187 ? -6.122 -10.825 4.738 1.00 95.38 187 GLU A O 1
ATOM 1328 N N . TYR A 1 188 ? -4.144 -10.394 5.709 1.00 96.44 188 TYR A N 1
ATOM 1329 C CA . TYR A 1 188 ? -4.315 -8.945 5.878 1.00 96.44 188 TYR A CA 1
ATOM 1330 C C . TYR A 1 188 ? -4.955 -8.244 4.669 1.00 96.44 188 TYR A C 1
ATOM 1332 O O . TYR A 1 188 ? -5.932 -7.505 4.802 1.00 96.44 188 TYR A O 1
ATOM 1340 N N . PHE A 1 189 ? -4.442 -8.505 3.461 1.00 97.00 189 PHE A N 1
ATOM 1341 C CA . PHE A 1 189 ? -4.977 -7.905 2.233 1.00 97.00 189 PHE A CA 1
ATOM 1342 C C . PHE A 1 189 ? -6.364 -8.448 1.863 1.00 97.00 189 PHE A C 1
ATOM 1344 O O . PHE A 1 189 ? -7.175 -7.724 1.290 1.00 97.00 189 PHE A O 1
ATOM 1351 N N . GLY A 1 190 ? -6.667 -9.699 2.214 1.00 96.50 190 GLY A N 1
ATOM 1352 C CA . GLY A 1 190 ? -8.002 -10.276 2.078 1.00 96.50 190 GLY A CA 1
ATOM 1353 C C . GLY A 1 190 ? -9.010 -9.597 3.000 1.00 96.50 190 GLY A C 1
ATOM 1354 O O . GLY A 1 190 ? -10.069 -9.183 2.538 1.00 96.50 190 GLY A O 1
ATOM 1355 N N . VAL A 1 191 ? -8.655 -9.390 4.270 1.00 95.38 191 VAL A N 1
ATOM 1356 C CA . VAL A 1 191 ? -9.496 -8.664 5.238 1.00 95.38 191 VAL A CA 1
ATOM 1357 C C . VAL A 1 191 ? -9.776 -7.243 4.755 1.00 95.38 191 VAL A C 1
ATOM 1359 O O . VAL A 1 191 ? -10.932 -6.823 4.727 1.00 95.38 191 VAL A O 1
ATOM 1362 N N . LEU A 1 192 ? -8.753 -6.527 4.274 1.00 96.56 192 LEU A N 1
ATOM 1363 C CA . LEU A 1 192 ? -8.943 -5.198 3.689 1.00 96.56 192 LEU A CA 1
ATOM 1364 C C . LEU A 1 192 ? -9.743 -5.214 2.386 1.00 96.56 192 LEU A C 1
ATOM 1366 O O . LEU A 1 192 ? -10.406 -4.227 2.097 1.00 96.56 192 LEU A O 1
ATOM 1370 N N . ARG A 1 193 ? -9.729 -6.294 1.598 1.00 97.25 193 ARG A N 1
ATOM 1371 C CA . ARG A 1 193 ? -10.599 -6.428 0.418 1.00 97.25 193 ARG A CA 1
ATOM 1372 C C . ARG A 1 193 ? -12.058 -6.602 0.828 1.00 97.25 193 ARG A C 1
ATOM 1374 O O . ARG A 1 193 ? -12.931 -5.975 0.235 1.00 97.25 193 ARG A O 1
ATOM 1381 N N . GLU A 1 194 ? -12.327 -7.430 1.832 1.00 96.06 194 GLU A N 1
ATOM 1382 C CA . GLU A 1 194 ? -13.693 -7.711 2.287 1.00 96.06 194 GLU A CA 1
ATOM 1383 C C . GLU A 1 194 ? -14.279 -6.579 3.143 1.00 96.06 194 GLU A C 1
ATOM 1385 O O . GLU A 1 194 ? -15.489 -6.369 3.114 1.00 96.06 194 GLU A O 1
ATOM 1390 N N . GLY A 1 195 ? -13.436 -5.822 3.855 1.00 93.88 195 GLY A N 1
ATOM 1391 C CA . GLY A 1 195 ? -13.837 -4.650 4.638 1.00 93.88 195 GLY A CA 1
ATOM 1392 C C . GLY A 1 195 ? -14.876 -4.961 5.711 1.00 93.88 195 GLY A C 1
ATOM 1393 O O . GLY A 1 195 ? -15.784 -4.162 5.927 1.00 93.88 195 GLY A O 1
ATOM 1394 N N . ARG A 1 196 ? -14.762 -6.133 6.342 1.00 90.31 196 ARG A N 1
ATOM 1395 C CA . ARG A 1 196 ? -15.594 -6.543 7.476 1.00 90.31 196 ARG A CA 1
ATOM 1396 C C . ARG A 1 196 ? -14.795 -6.371 8.756 1.00 90.31 196 ARG A C 1
ATOM 1398 O O . ARG A 1 196 ? -13.732 -6.976 8.888 1.00 90.31 196 ARG A O 1
ATOM 1405 N N . MET A 1 197 ? -15.293 -5.545 9.669 1.00 83.81 197 MET A N 1
ATOM 1406 C CA . MET A 1 197 ? -14.790 -5.539 11.039 1.00 83.81 197 MET A CA 1
ATOM 1407 C C . MET A 1 197 ? -15.236 -6.835 11.727 1.00 83.81 197 MET A C 1
ATOM 1409 O O . MET A 1 197 ? -16.339 -7.301 11.432 1.00 83.81 197 MET A O 1
ATOM 1413 N N . PRO A 1 198 ? -14.408 -7.429 12.605 1.00 67.44 198 PRO A N 1
ATOM 1414 C CA . PRO A 1 198 ? -14.878 -8.476 13.503 1.00 67.44 198 PRO A CA 1
ATOM 1415 C C . PRO A 1 198 ? -16.101 -7.969 14.274 1.00 67.44 198 PRO A C 1
ATOM 1417 O O . PRO A 1 198 ? -16.127 -6.793 14.646 1.00 67.44 198 PRO A O 1
ATOM 1420 N N . ASP A 1 199 ? -17.093 -8.831 14.497 1.00 61.00 199 ASP A N 1
ATOM 1421 C CA . ASP A 1 199 ? -18.181 -8.508 15.421 1.00 61.00 199 ASP A CA 1
ATOM 1422 C C . ASP A 1 199 ? -17.559 -8.206 16.797 1.00 61.00 199 ASP A C 1
ATOM 1424 O O . ASP A 1 199 ? -16.676 -8.941 17.253 1.00 61.00 199 ASP A O 1
ATOM 1428 N N . ALA A 1 200 ? -17.941 -7.063 17.374 1.00 48.47 200 ALA A N 1
ATOM 1429 C CA . ALA A 1 200 ? -17.408 -6.553 18.637 1.00 48.47 200 ALA A CA 1
ATOM 1430 C C . ALA A 1 200 ? -17.864 -7.385 19.843 1.00 48.47 200 ALA A C 1
ATOM 1432 O O . ALA A 1 200 ? -19.023 -7.863 19.829 1.00 48.47 200 ALA A O 1
#

Sequence (200 aa):
EMALGQLWAKNGTLTPAAEWPQPGRAAPLLVVSGSCSPVTAGQVAWARAHGFAEVVLDAPALAAAPAVSASLLPYQERAVALLRQNQSVIIHTDGGAAGPAQSLSAEKLGTALGQLAREAVRQTGVRRVVVAGGDTSSYAARAMGIEAVEMLAPLYPGAPLCRATAPGSPLHGVEVNFKGGQVGAAEYFGVLREGRMPDA